Protein AF-X1JPD5-F1 (afdb_monomer_lite)

Structure (mmCIF, N/CA/C/O backbone):
data_AF-X1JPD5-F1
#
_entry.id   AF-X1JPD5-F1
#
loop_
_atom_site.group_PDB
_atom_site.id
_atom_site.type_symbol
_atom_site.label_atom_id
_atom_site.label_alt_id
_atom_site.label_comp_id
_atom_site.label_asym_id
_atom_site.label_entity_id
_atom_site.label_seq_id
_atom_site.pdbx_PDB_ins_code
_atom_site.Cartn_x
_atom_site.Cartn_y
_atom_site.Cartn_z
_atom_site.occupancy
_atom_site.B_iso_or_equiv
_atom_site.auth_seq_id
_atom_site.auth_comp_id
_atom_site.auth_asym_id
_atom_site.auth_atom_id
_atom_site.pdbx_PDB_model_num
ATOM 1 N N . PHE A 1 1 ? 3.495 -21.952 -17.330 1.00 81.25 1 PHE A N 1
ATOM 2 C CA . PHE A 1 1 ? 2.765 -21.647 -16.066 1.00 81.25 1 PHE A CA 1
ATOM 3 C C . PHE A 1 1 ? 1.273 -21.443 -16.325 1.00 81.25 1 PHE A C 1
ATOM 5 O O . PHE A 1 1 ? 0.886 -21.487 -17.485 1.00 81.25 1 PHE A O 1
ATOM 12 N N . LEU A 1 2 ? 0.414 -21.308 -15.301 1.00 83.25 2 LEU A N 1
ATOM 13 C CA . LEU A 1 2 ? -1.051 -21.208 -15.494 1.00 83.25 2 LEU A CA 1
ATOM 14 C C . LEU A 1 2 ? -1.453 -20.090 -16.482 1.00 83.25 2 LEU A C 1
ATOM 16 O O . LEU A 1 2 ? -2.171 -20.396 -17.431 1.00 83.25 2 LEU A O 1
ATOM 20 N N . PRO A 1 3 ? -0.933 -18.850 -16.354 1.00 89.88 3 PRO A N 1
ATOM 21 C CA . PRO A 1 3 ? -1.241 -17.767 -17.291 1.00 89.88 3 PRO A CA 1
ATOM 22 C C . PRO A 1 3 ? -0.857 -18.083 -18.739 1.00 89.88 3 PRO A C 1
ATOM 24 O O . PRO A 1 3 ? -1.656 -17.907 -19.648 1.00 89.88 3 PRO A O 1
ATOM 27 N N . GLU A 1 4 ? 0.344 -18.614 -18.950 1.00 90.69 4 GLU A N 1
ATOM 28 C CA . GLU A 1 4 ? 0.843 -19.009 -20.270 1.00 90.69 4 GLU A CA 1
ATOM 29 C C . GLU A 1 4 ? -0.037 -20.066 -20.945 1.00 90.69 4 GLU A C 1
ATOM 31 O O . GLU A 1 4 ? -0.334 -19.968 -22.132 1.00 90.69 4 GLU A O 1
ATOM 36 N N . LYS A 1 5 ? -0.486 -21.071 -20.182 1.00 87.38 5 LYS A N 1
ATOM 37 C CA . LYS A 1 5 ? -1.350 -22.138 -20.704 1.00 87.38 5 LYS A CA 1
ATOM 38 C C . LYS A 1 5 ? -2.742 -21.628 -21.088 1.00 87.38 5 LYS A C 1
ATOM 40 O O . LYS A 1 5 ? -3.356 -22.203 -21.977 1.00 87.38 5 LYS A O 1
ATOM 45 N N . LEU A 1 6 ? -3.236 -20.589 -20.412 1.00 88.69 6 LEU A N 1
ATOM 46 C CA . LEU A 1 6 ? -4.577 -20.035 -20.625 1.00 88.69 6 LEU A CA 1
ATOM 47 C C . LEU A 1 6 ? -4.606 -18.911 -21.670 1.00 88.69 6 LEU A C 1
ATOM 49 O O . LEU A 1 6 ? -5.564 -18.812 -22.428 1.00 88.69 6 LEU A O 1
ATOM 53 N N . PHE A 1 7 ? -3.567 -18.076 -21.715 1.00 88.62 7 PHE A N 1
ATOM 54 C CA . PHE A 1 7 ? -3.548 -16.827 -22.487 1.00 88.62 7 PHE A CA 1
ATOM 55 C C . PHE A 1 7 ? -2.373 -16.725 -23.476 1.00 88.62 7 PHE A C 1
ATOM 57 O O . PHE A 1 7 ? -2.223 -15.714 -24.162 1.00 88.62 7 PHE A O 1
ATOM 64 N N . GLY A 1 8 ? -1.544 -17.767 -23.582 1.00 88.56 8 GLY A N 1
ATOM 65 C CA . GLY A 1 8 ? -0.462 -17.875 -24.558 1.00 88.56 8 GLY A CA 1
ATOM 66 C C . GLY A 1 8 ? 0.889 -17.323 -24.091 1.00 88.56 8 GLY A C 1
ATOM 67 O O . GLY A 1 8 ? 1.064 -16.859 -22.964 1.00 88.56 8 GLY A O 1
ATOM 68 N N . GLY A 1 9 ? 1.873 -17.371 -24.995 1.00 88.19 9 GLY A N 1
ATOM 69 C CA . GLY A 1 9 ? 3.291 -17.129 -24.693 1.00 88.19 9 GLY A CA 1
ATOM 70 C C . GLY A 1 9 ? 3.630 -15.740 -24.140 1.00 88.19 9 GLY A C 1
ATOM 71 O O . GLY A 1 9 ? 4.626 -15.600 -23.435 1.00 88.19 9 GLY A O 1
ATOM 72 N N . LEU A 1 10 ? 2.783 -14.727 -24.365 1.00 83.38 10 LEU A N 1
ATOM 73 C CA . LEU A 1 10 ? 2.943 -13.402 -23.744 1.00 83.38 10 LEU A CA 1
ATOM 74 C C . LEU A 1 10 ? 2.922 -13.467 -22.207 1.00 83.38 10 LEU A C 1
ATOM 76 O O . LEU A 1 10 ? 3.487 -12.604 -21.543 1.00 83.38 10 LEU A O 1
ATOM 80 N N . PHE A 1 11 ? 2.320 -14.516 -21.645 1.00 83.25 11 PHE A N 1
ATOM 81 C CA . PHE A 1 11 ? 2.190 -14.730 -20.208 1.00 83.25 11 PHE A CA 1
ATOM 82 C C . PHE A 1 11 ? 3.158 -15.796 -19.662 1.00 83.25 11 PHE A C 1
ATOM 84 O O . PHE A 1 11 ? 2.984 -16.278 -18.542 1.00 83.25 11 PHE A O 1
ATOM 91 N N . ALA A 1 12 ? 4.201 -16.154 -20.422 1.00 83.25 12 ALA A N 1
ATOM 92 C CA . ALA A 1 12 ? 5.233 -17.113 -20.008 1.00 83.25 12 ALA A CA 1
ATOM 93 C C . ALA A 1 12 ? 6.191 -16.580 -18.922 1.00 83.25 12 ALA A C 1
ATOM 95 O O . ALA A 1 12 ? 6.915 -17.356 -18.300 1.00 83.25 12 ALA A O 1
ATOM 96 N N . GLY A 1 13 ? 6.198 -15.266 -18.668 1.00 73.62 13 GLY A N 1
ATOM 97 C CA . GLY A 1 13 ? 7.209 -14.600 -17.836 1.00 73.62 13 GLY A CA 1
ATOM 98 C C . GLY A 1 13 ? 7.141 -14.862 -16.326 1.00 73.62 13 GLY A C 1
ATOM 99 O O . GLY A 1 13 ? 8.062 -14.476 -15.613 1.00 73.62 13 GLY A O 1
ATOM 100 N N . GLY A 1 14 ? 6.084 -15.500 -15.810 1.00 73.56 14 GLY A N 1
ATOM 101 C CA . GLY A 1 14 ? 5.872 -15.651 -14.367 1.00 73.56 14 GLY A CA 1
ATOM 102 C C . GLY A 1 14 ? 5.642 -17.091 -13.927 1.00 73.56 14 GLY A C 1
ATOM 103 O O . GLY A 1 14 ? 4.797 -17.788 -14.494 1.00 73.56 14 GLY A O 1
ATOM 104 N N . ARG A 1 15 ? 6.327 -17.514 -12.852 1.00 82.12 15 ARG A N 1
ATOM 105 C CA . ARG A 1 15 ? 6.029 -18.774 -12.153 1.00 82.12 15 ARG A CA 1
ATOM 106 C C . ARG A 1 15 ? 4.741 -18.664 -11.335 1.00 82.12 15 ARG A C 1
ATOM 108 O O . ARG A 1 15 ? 4.785 -18.624 -10.111 1.00 82.12 15 ARG A O 1
ATOM 115 N N . CYS A 1 16 ? 3.603 -18.550 -12.008 1.00 88.19 16 CYS A N 1
ATOM 116 C CA . CYS A 1 16 ? 2.306 -18.420 -11.354 1.00 88.19 16 CYS A CA 1
ATOM 117 C C . CYS A 1 16 ? 1.566 -19.758 -11.368 1.00 88.19 16 CYS A C 1
ATOM 119 O O . CYS A 1 16 ? 1.214 -20.271 -12.435 1.00 88.19 16 CYS A O 1
ATOM 121 N N . GLU A 1 17 ? 1.350 -20.311 -10.180 1.00 90.56 17 GLU A N 1
ATOM 122 C CA . GLU A 1 17 ? 0.719 -21.621 -9.961 1.00 90.56 17 GLU A CA 1
ATOM 123 C C . GLU A 1 17 ? -0.623 -21.505 -9.232 1.00 90.56 17 GLU A C 1
ATOM 125 O O . GLU A 1 17 ? -1.405 -22.451 -9.219 1.00 90.56 17 GLU A O 1
ATOM 130 N N . TYR A 1 18 ? -0.916 -20.329 -8.674 1.00 93.75 18 TYR A N 1
ATOM 131 C CA . TYR A 1 18 ? -2.129 -20.055 -7.915 1.00 93.75 18 TYR A CA 1
ATOM 132 C C . TYR A 1 18 ? -2.891 -18.897 -8.549 1.00 93.75 18 TYR A C 1
ATOM 134 O O . TYR A 1 18 ? -2.292 -18.003 -9.158 1.00 93.75 18 TYR A O 1
ATOM 142 N N . PHE A 1 19 ? -4.209 -18.893 -8.374 1.00 94.88 19 PHE A N 1
ATOM 143 C CA . PHE A 1 19 ? -5.064 -17.791 -8.789 1.00 94.88 19 PHE A CA 1
ATOM 144 C C . PHE A 1 19 ? -6.212 -17.572 -7.802 1.00 94.88 19 PHE A C 1
ATOM 146 O O . PHE A 1 19 ? -6.551 -18.453 -7.016 1.00 94.88 19 PHE A O 1
ATOM 153 N N . THR A 1 20 ? -6.805 -16.386 -7.857 1.00 95.50 20 THR A N 1
ATOM 154 C CA . THR A 1 20 ? -8.060 -16.045 -7.182 1.00 95.50 20 THR A CA 1
ATOM 155 C C . THR A 1 20 ? -8.875 -15.112 -8.073 1.00 95.50 20 THR A C 1
ATOM 157 O O . THR A 1 20 ? -8.352 -14.569 -9.049 1.00 95.50 20 THR A O 1
ATOM 160 N N . PHE A 1 21 ? -10.137 -14.898 -7.719 1.00 94.69 21 PHE A N 1
ATOM 161 C CA . PHE A 1 21 ? -10.950 -13.836 -8.294 1.00 94.69 21 PHE A CA 1
ATOM 162 C C . PHE A 1 21 ? -11.067 -12.679 -7.301 1.00 94.69 21 PHE A C 1
ATOM 164 O O . PHE A 1 21 ? -11.318 -12.896 -6.116 1.00 94.69 21 PHE A O 1
ATOM 171 N N . VAL A 1 22 ? -10.855 -11.460 -7.789 1.00 92.00 22 VAL A N 1
ATOM 172 C CA . VAL A 1 22 ? -11.122 -10.210 -7.069 1.00 92.00 22 VAL A CA 1
ATOM 173 C C . VAL A 1 22 ? -12.052 -9.397 -7.959 1.00 92.00 22 VAL A C 1
ATOM 175 O O . VAL A 1 22 ? -11.666 -9.009 -9.062 1.00 92.00 22 VAL A O 1
ATOM 178 N N . ASP A 1 23 ? -13.293 -9.210 -7.514 1.00 90.06 23 ASP A N 1
ATOM 179 C CA . ASP A 1 23 ? -14.408 -8.737 -8.341 1.00 90.06 23 ASP A CA 1
ATOM 180 C C . ASP A 1 23 ? -14.509 -9.526 -9.663 1.00 90.06 23 ASP A C 1
ATOM 182 O O . ASP A 1 23 ? -14.653 -10.748 -9.664 1.00 90.06 23 ASP A O 1
ATOM 186 N N . ASN A 1 24 ? -14.385 -8.831 -10.795 1.00 94.12 24 ASN A N 1
ATOM 187 C CA . ASN A 1 24 ? -14.455 -9.397 -12.140 1.00 94.12 24 ASN A CA 1
ATOM 188 C C . ASN A 1 24 ? -13.069 -9.720 -12.727 1.00 94.12 24 ASN A C 1
ATOM 190 O O . ASN A 1 24 ? -12.946 -9.943 -13.931 1.00 94.12 24 ASN A O 1
ATOM 194 N N . TYR A 1 25 ? -12.017 -9.722 -11.903 1.00 92.31 25 TYR A N 1
ATOM 195 C CA . TYR A 1 25 ? -10.641 -9.947 -12.338 1.00 92.31 25 TYR A CA 1
ATOM 196 C C . TYR A 1 25 ? -10.092 -11.266 -11.802 1.00 92.31 25 TYR A C 1
ATOM 198 O O . TYR A 1 25 ? -10.217 -11.581 -10.621 1.00 92.31 25 TYR A O 1
ATOM 206 N N . MET A 1 26 ? -9.418 -12.018 -12.672 1.00 92.50 26 MET A N 1
ATOM 207 C CA . MET A 1 26 ? -8.615 -13.176 -12.285 1.00 92.50 26 MET A CA 1
ATOM 208 C C . MET A 1 26 ? -7.186 -12.718 -11.987 1.00 92.50 26 MET A C 1
ATOM 210 O O . MET A 1 26 ? -6.521 -12.144 -12.849 1.00 92.50 26 MET A O 1
ATOM 214 N N . VAL A 1 27 ? -6.709 -12.982 -10.772 1.00 93.44 27 VAL A N 1
ATOM 215 C CA . VAL A 1 27 ? -5.376 -12.575 -10.314 1.00 93.44 27 VAL A CA 1
ATOM 216 C C . VAL A 1 27 ? -4.517 -13.806 -10.071 1.00 93.44 27 VAL A C 1
ATOM 218 O O . VAL A 1 27 ? -4.923 -14.711 -9.347 1.00 93.44 27 VAL A O 1
ATOM 221 N N . PHE A 1 2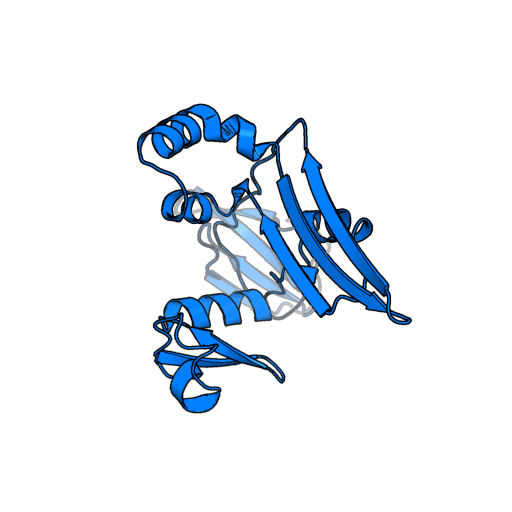8 ? -3.319 -13.823 -10.653 1.00 93.94 28 PHE A N 1
ATOM 222 C CA . PHE A 1 28 ? -2.361 -14.922 -10.552 1.00 93.94 28 PHE A CA 1
ATOM 223 C C . PHE A 1 28 ? -1.192 -14.575 -9.632 1.00 93.94 28 PHE A C 1
ATOM 225 O O . PHE A 1 28 ? -0.734 -13.433 -9.616 1.00 93.94 28 PHE A O 1
ATOM 232 N N . ALA A 1 29 ? -0.656 -15.569 -8.923 1.00 93.44 29 ALA A N 1
ATOM 233 C CA . ALA A 1 29 ? 0.551 -15.400 -8.120 1.00 93.44 29 ALA A CA 1
ATOM 234 C C . ALA A 1 29 ? 1.401 -16.675 -8.037 1.00 93.44 29 ALA A C 1
ATOM 236 O O . ALA A 1 29 ? 0.962 -17.785 -8.347 1.00 93.44 29 ALA A O 1
ATOM 237 N N . ASN A 1 30 ? 2.632 -16.497 -7.560 1.00 91.94 30 ASN A N 1
ATOM 238 C CA . ASN A 1 30 ? 3.584 -17.571 -7.279 1.00 91.94 30 ASN A CA 1
ATOM 239 C C . ASN A 1 30 ? 3.372 -18.249 -5.912 1.00 91.94 30 ASN A C 1
ATOM 241 O O . ASN A 1 30 ? 4.040 -19.234 -5.618 1.00 91.94 30 ASN A O 1
ATOM 245 N N . SER A 1 31 ? 2.484 -17.725 -5.059 1.00 94.19 31 SER A N 1
ATOM 246 C CA . SER A 1 31 ? 2.213 -18.275 -3.727 1.00 94.19 31 SER A CA 1
ATOM 247 C C . SER A 1 31 ? 0.812 -17.920 -3.224 1.00 94.19 31 SER A C 1
ATOM 249 O O . SER A 1 31 ? 0.262 -16.866 -3.558 1.00 94.19 31 SER A O 1
ATOM 251 N N . ILE A 1 32 ? 0.257 -18.777 -2.363 1.00 94.94 32 ILE A N 1
ATOM 252 C CA . ILE A 1 32 ? -1.019 -18.531 -1.669 1.00 94.94 32 ILE A CA 1
ATOM 253 C C . ILE A 1 32 ? -0.898 -17.314 -0.743 1.00 94.94 32 ILE A C 1
ATOM 255 O O . ILE A 1 32 ? -1.828 -16.520 -0.638 1.00 94.94 32 ILE A O 1
ATOM 259 N N . GLN A 1 33 ? 0.262 -17.120 -0.111 1.00 94.50 33 GLN A N 1
ATOM 260 C CA . GLN A 1 33 ? 0.533 -15.998 0.788 1.00 94.50 33 GLN A CA 1
ATOM 261 C C . GLN A 1 33 ? 0.430 -14.652 0.059 1.00 94.50 33 GLN A C 1
ATOM 263 O O . GLN A 1 33 ? -0.145 -13.709 0.600 1.00 94.50 33 GLN A O 1
ATOM 268 N N . ALA A 1 34 ? 0.933 -14.560 -1.177 1.00 93.62 34 ALA A N 1
ATOM 269 C CA . ALA A 1 34 ? 0.800 -13.353 -1.989 1.00 93.62 34 ALA A CA 1
ATOM 270 C C . ALA A 1 34 ? -0.670 -13.042 -2.318 1.00 93.62 34 ALA A C 1
ATOM 272 O O . ALA A 1 34 ? -1.094 -11.897 -2.162 1.00 93.62 34 ALA A O 1
ATOM 273 N N . LEU A 1 35 ? -1.463 -14.054 -2.699 1.00 95.56 35 LEU A N 1
ATOM 274 C CA . LEU A 1 35 ? -2.901 -13.884 -2.952 1.00 95.56 35 LEU A CA 1
ATOM 275 C C . LEU A 1 35 ? -3.661 -13.501 -1.683 1.00 95.56 35 LEU A C 1
ATOM 277 O O . LEU A 1 35 ? -4.465 -12.578 -1.713 1.00 95.56 35 LEU A O 1
ATOM 281 N N . SER A 1 36 ? -3.380 -14.160 -0.558 1.00 93.69 36 SER A N 1
ATOM 282 C CA . SER A 1 36 ? -3.999 -13.840 0.730 1.00 93.69 36 SER A CA 1
ATOM 283 C C . SER A 1 36 ? -3.709 -12.399 1.143 1.00 93.69 36 SER A C 1
ATOM 285 O O . SER A 1 36 ? -4.630 -11.682 1.525 1.00 93.69 36 SER A O 1
ATOM 287 N N . LYS A 1 37 ? -2.460 -11.938 0.992 1.00 92.56 37 LYS A N 1
ATOM 288 C CA . LYS A 1 37 ? -2.082 -10.547 1.270 1.00 92.56 37 LYS A CA 1
ATOM 289 C C . LYS A 1 37 ? -2.780 -9.561 0.330 1.00 92.56 37 LYS A C 1
ATOM 291 O O . LYS A 1 37 ? -3.206 -8.501 0.780 1.00 92.56 37 LYS A O 1
ATOM 296 N N . LEU A 1 38 ? -2.909 -9.901 -0.953 1.00 94.00 38 LEU A N 1
ATOM 297 C CA . LEU A 1 38 ? -3.642 -9.092 -1.928 1.00 94.00 38 LEU A CA 1
ATOM 298 C C . LEU A 1 38 ? -5.124 -8.966 -1.543 1.00 94.00 38 LEU A C 1
ATOM 300 O O . LEU A 1 38 ? -5.626 -7.849 -1.468 1.00 94.00 38 LEU A O 1
ATOM 304 N N . ILE A 1 39 ? -5.796 -10.083 -1.247 1.00 92.75 39 ILE A N 1
ATOM 305 C CA . ILE A 1 39 ? -7.206 -10.113 -0.826 1.00 92.75 39 ILE A CA 1
ATOM 306 C C . ILE A 1 39 ? -7.395 -9.312 0.466 1.00 92.75 39 ILE A C 1
ATOM 308 O O . ILE A 1 39 ? -8.296 -8.484 0.545 1.00 92.75 39 ILE A O 1
ATOM 312 N N . HIS A 1 40 ? -6.518 -9.506 1.455 1.00 90.38 40 HIS A N 1
ATOM 313 C CA . HIS A 1 40 ? -6.553 -8.767 2.719 1.00 90.38 40 HIS A CA 1
ATOM 314 C C . HIS A 1 40 ? -6.443 -7.257 2.494 1.00 90.38 40 HIS A C 1
ATOM 316 O O . HIS A 1 40 ? -7.287 -6.492 2.951 1.00 90.38 40 HIS A O 1
ATOM 322 N N . ASN A 1 41 ? -5.450 -6.818 1.715 1.00 91.19 41 ASN A N 1
ATOM 323 C CA . ASN A 1 41 ? -5.292 -5.406 1.370 1.00 91.19 41 ASN A CA 1
ATOM 324 C C . ASN A 1 41 ? -6.494 -4.860 0.588 1.00 91.19 41 ASN A C 1
ATOM 326 O O . ASN A 1 41 ? -6.874 -3.710 0.790 1.00 91.19 41 ASN A O 1
ATOM 330 N N . PHE A 1 42 ? -7.094 -5.670 -0.284 1.00 91.31 42 PHE A N 1
ATOM 331 C CA . PHE A 1 42 ? -8.275 -5.288 -1.047 1.00 91.31 42 PHE A CA 1
ATOM 332 C C . PHE A 1 42 ? -9.496 -5.066 -0.141 1.00 91.31 42 PHE A C 1
ATOM 334 O O . PHE A 1 42 ? -10.117 -4.007 -0.223 1.00 91.31 42 PHE A O 1
ATOM 341 N N . ILE A 1 43 ? -9.777 -6.002 0.775 1.00 87.38 43 ILE A N 1
ATOM 342 C CA . ILE A 1 43 ? -10.858 -5.898 1.775 1.00 87.38 43 ILE A CA 1
ATOM 343 C C . ILE A 1 43 ? -10.665 -4.666 2.664 1.00 87.38 43 ILE A C 1
ATOM 345 O O . ILE A 1 43 ? -11.617 -3.955 2.960 1.00 87.38 43 ILE A O 1
ATOM 349 N N . LEU A 1 44 ? -9.423 -4.379 3.055 1.00 86.62 44 LEU A N 1
ATOM 350 C CA . LEU A 1 44 ? -9.088 -3.210 3.869 1.00 86.62 44 LEU A CA 1
ATOM 351 C C . LEU A 1 44 ? -8.994 -1.903 3.081 1.00 86.62 44 LEU A C 1
ATOM 353 O O . LEU A 1 44 ? -8.554 -0.892 3.627 1.00 86.62 44 LEU A O 1
ATOM 357 N N . HIS A 1 45 ? -9.337 -1.915 1.793 1.00 88.19 45 HIS A N 1
ATOM 358 C CA . HIS A 1 45 ? -9.232 -0.755 0.915 1.00 88.19 45 HIS A CA 1
ATOM 359 C C . HIS A 1 45 ? -7.814 -0.152 0.838 1.00 88.19 45 HIS A C 1
ATOM 361 O O . HIS A 1 45 ? -7.650 0.993 0.416 1.00 88.19 45 HIS A O 1
ATOM 367 N N . LYS A 1 46 ? -6.769 -0.930 1.155 1.00 89.50 46 LYS A N 1
ATOM 368 C CA . LYS A 1 46 ? -5.345 -0.585 0.999 1.00 89.50 46 LYS A CA 1
ATOM 369 C C . LYS A 1 46 ? -4.906 -0.786 -0.456 1.00 89.50 46 LYS A C 1
ATOM 371 O O . LYS A 1 46 ? -4.008 -1.571 -0.759 1.00 89.50 46 LYS A O 1
ATOM 376 N N . THR A 1 47 ? -5.592 -0.112 -1.373 1.00 91.38 47 THR A N 1
ATOM 377 C CA . THR A 1 47 ? -5.339 -0.165 -2.817 1.00 91.38 47 THR A CA 1
ATOM 378 C C . THR A 1 47 ? -4.555 1.062 -3.272 1.00 91.38 47 THR A C 1
ATOM 380 O O . THR A 1 47 ? -4.571 2.100 -2.613 1.00 91.38 47 THR A O 1
ATOM 383 N N . LEU A 1 48 ? -3.907 0.972 -4.438 1.00 90.88 48 LEU A N 1
ATOM 384 C CA . LEU A 1 48 ? -3.191 2.107 -5.030 1.00 90.88 48 LEU A CA 1
ATOM 385 C C . LEU A 1 48 ? -4.120 3.316 -5.253 1.00 90.88 48 LEU A C 1
ATOM 387 O O . LEU A 1 48 ? -3.714 4.449 -5.041 1.00 90.88 48 LEU A O 1
ATOM 391 N N . TYR A 1 49 ? -5.388 3.074 -5.597 1.00 90.19 49 TYR A N 1
ATOM 392 C CA . TYR A 1 49 ? -6.405 4.119 -5.755 1.00 90.19 49 TYR A CA 1
ATOM 393 C C . TYR A 1 49 ? -6.669 4.915 -4.464 1.00 90.19 49 TYR A C 1
ATOM 395 O O . TYR A 1 49 ? -6.944 6.112 -4.516 1.00 90.19 49 TYR A O 1
ATOM 403 N N . ASN A 1 50 ? -6.571 4.268 -3.300 1.00 90.94 50 ASN A N 1
ATOM 404 C CA . ASN A 1 50 ? -6.797 4.908 -2.003 1.00 90.94 50 ASN A CA 1
ATOM 405 C C . ASN A 1 50 ? -5.521 5.483 -1.373 1.00 90.94 50 ASN A C 1
ATOM 407 O O . ASN A 1 50 ? -5.603 6.183 -0.362 1.00 90.94 50 ASN A O 1
ATOM 411 N N . ASP A 1 51 ? -4.357 5.222 -1.966 1.00 90.56 51 ASP A N 1
ATOM 412 C CA . ASP A 1 51 ? -3.082 5.768 -1.520 1.00 90.56 51 ASP A CA 1
ATOM 413 C C . ASP A 1 51 ? -3.018 7.276 -1.828 1.00 90.56 51 ASP A C 1
ATOM 415 O O . ASP A 1 51 ? -3.144 7.714 -2.972 1.00 90.56 51 ASP A O 1
ATOM 419 N N . ILE A 1 52 ? -2.848 8.092 -0.782 1.00 89.38 52 ILE A N 1
ATOM 420 C CA . ILE A 1 52 ? -2.840 9.561 -0.889 1.00 89.38 52 ILE A CA 1
ATOM 421 C C . ILE A 1 52 ? -1.710 10.034 -1.810 1.00 89.38 52 ILE A C 1
ATOM 423 O O . ILE A 1 52 ? -1.935 10.890 -2.663 1.00 89.38 52 ILE A O 1
ATOM 427 N N . GLN A 1 53 ? -0.518 9.451 -1.669 1.00 89.19 53 GLN A N 1
ATOM 428 C CA . GLN A 1 53 ? 0.650 9.834 -2.457 1.00 89.19 53 GLN A CA 1
ATOM 429 C C . GLN A 1 53 ? 0.452 9.517 -3.938 1.00 89.19 53 GLN A C 1
ATOM 431 O O . GLN A 1 53 ? 0.840 10.309 -4.801 1.00 89.19 53 GLN A O 1
ATOM 436 N N . TYR A 1 54 ? -0.161 8.369 -4.233 1.00 92.19 54 TYR A N 1
ATOM 437 C CA . TYR A 1 54 ? -0.516 7.999 -5.593 1.00 92.19 54 TYR A CA 1
ATOM 438 C C . TYR A 1 54 ? -1.598 8.904 -6.175 1.00 92.19 54 TYR A C 1
ATOM 440 O O . TYR A 1 54 ? -1.461 9.310 -7.324 1.00 92.19 54 TYR A O 1
ATOM 448 N N . ARG A 1 55 ? -2.641 9.261 -5.416 1.00 92.06 55 ARG A N 1
ATOM 449 C CA . ARG A 1 55 ? -3.696 10.158 -5.920 1.00 92.06 55 ARG A CA 1
ATOM 450 C C . ARG A 1 55 ? -3.128 11.498 -6.375 1.00 92.06 55 ARG A C 1
ATOM 452 O O . ARG A 1 55 ? -3.330 11.871 -7.524 1.00 92.06 55 ARG A O 1
ATOM 459 N N . GLU A 1 56 ? -2.310 12.137 -5.542 1.00 91.31 56 GLU A N 1
ATOM 460 C CA . GLU A 1 56 ? -1.612 13.374 -5.921 1.00 91.31 56 GLU A CA 1
ATOM 461 C C . GLU A 1 56 ? -0.669 13.188 -7.120 1.00 91.31 56 GLU A C 1
ATOM 463 O O . GLU A 1 56 ? -0.425 14.111 -7.888 1.00 91.31 56 GLU A O 1
ATOM 468 N N . PHE A 1 57 ? -0.056 12.010 -7.261 1.00 92.50 57 PHE A N 1
ATOM 469 C CA . PHE A 1 57 ? 0.782 11.697 -8.418 1.00 92.50 57 PHE A CA 1
ATOM 470 C C . PHE A 1 57 ? -0.058 11.518 -9.690 1.00 92.50 57 PHE A C 1
ATOM 472 O O . PHE A 1 57 ? 0.367 11.917 -10.773 1.00 92.50 57 PHE A O 1
ATOM 479 N N . SER A 1 58 ? -1.250 10.933 -9.560 1.00 92.44 58 SER A N 1
ATOM 480 C CA . SER A 1 58 ? -2.147 10.630 -10.673 1.00 92.44 58 SER A CA 1
ATOM 481 C C . SER A 1 58 ? -2.756 11.870 -11.323 1.00 92.44 58 SER A C 1
ATOM 483 O O . SER A 1 58 ? -3.103 11.805 -12.498 1.00 92.44 58 SER A O 1
ATOM 485 N N . ASP A 1 59 ? -2.778 13.009 -10.623 1.00 92.50 59 ASP A N 1
ATOM 486 C CA . ASP A 1 59 ? -3.204 14.305 -11.171 1.00 92.50 59 ASP A CA 1
ATOM 487 C C . ASP A 1 59 ? -2.343 14.761 -12.367 1.00 92.50 59 ASP A C 1
ATOM 489 O O . ASP A 1 59 ? -2.788 15.544 -13.204 1.00 92.50 59 ASP A O 1
ATOM 493 N N . TYR A 1 60 ? -1.117 14.238 -12.485 1.00 92.12 60 TYR A N 1
ATOM 494 C CA . TYR A 1 60 ? -0.190 14.507 -13.593 1.00 92.12 60 TYR A CA 1
ATOM 495 C C . TYR A 1 60 ? -0.247 13.445 -14.704 1.00 92.12 60 TYR A C 1
ATOM 497 O O . TYR A 1 60 ? 0.537 13.478 -15.659 1.00 92.12 60 TYR A O 1
ATOM 505 N N . LEU A 1 61 ? -1.148 12.470 -14.582 1.00 92.12 61 LEU A N 1
ATOM 506 C CA . LEU A 1 61 ? -1.297 11.364 -15.515 1.00 92.12 61 LEU A CA 1
ATOM 507 C C . LEU A 1 61 ? -2.571 11.503 -16.345 1.00 92.12 61 LEU A C 1
ATOM 509 O O . LEU A 1 61 ? -3.572 12.080 -15.933 1.00 92.12 61 LEU A O 1
ATOM 513 N N . SER A 1 62 ? -2.553 10.909 -17.535 1.00 90.69 62 SER A N 1
ATOM 514 C CA . SER A 1 62 ? -3.765 10.775 -18.339 1.00 90.69 62 SER A CA 1
ATOM 515 C C . SER A 1 62 ? -4.703 9.748 -17.708 1.00 90.69 62 SER A C 1
ATOM 517 O O . SER A 1 62 ? -4.269 8.663 -17.315 1.00 90.69 62 SER A O 1
ATOM 519 N N . SER A 1 63 ? -6.001 10.060 -17.677 1.00 87.75 63 SER A N 1
ATOM 520 C CA . SER A 1 63 ? -7.047 9.174 -17.140 1.00 87.75 63 SER A CA 1
ATOM 521 C C . SER A 1 63 ? -7.258 7.904 -17.969 1.00 87.75 63 SER A C 1
ATOM 523 O O . SER A 1 63 ? -7.802 6.917 -17.475 1.00 87.75 63 SER A O 1
ATOM 525 N N . ARG A 1 64 ? -6.830 7.913 -19.237 1.00 89.19 64 ARG A N 1
ATOM 526 C CA . ARG A 1 64 ? -6.855 6.759 -20.138 1.00 89.19 64 ARG A CA 1
ATOM 527 C C . ARG A 1 64 ? -5.516 6.625 -20.843 1.00 89.19 64 ARG A C 1
ATOM 529 O O . ARG A 1 64 ? -4.943 7.608 -21.302 1.00 89.19 64 ARG A O 1
ATOM 536 N N . SER A 1 65 ? -5.042 5.393 -20.947 1.00 92.50 65 SER A N 1
ATOM 537 C CA . SER A 1 65 ? -3.848 5.031 -21.704 1.00 92.50 65 SER A CA 1
ATOM 538 C C . SER A 1 65 ? -4.001 3.609 -22.236 1.00 92.50 65 SER A C 1
ATOM 540 O O . SER A 1 65 ? -4.741 2.806 -21.670 1.00 92.50 65 SER A O 1
ATOM 542 N N . ASN A 1 66 ? -3.338 3.308 -23.349 1.00 92.31 66 ASN A N 1
ATOM 543 C CA . ASN A 1 66 ? -3.258 1.944 -23.871 1.00 92.31 66 ASN A CA 1
ATOM 544 C C . ASN A 1 66 ? -2.221 1.126 -23.098 1.00 92.31 66 ASN A C 1
ATOM 546 O O . ASN A 1 66 ? -2.370 -0.083 -22.953 1.00 92.31 66 ASN A O 1
ATOM 550 N N . PHE A 1 67 ? -1.185 1.796 -22.596 1.00 92.25 67 PHE A N 1
ATOM 551 C CA . PHE A 1 67 ? -0.180 1.220 -21.719 1.00 92.25 67 PHE A CA 1
ATOM 552 C C . PHE A 1 67 ? 0.138 2.199 -20.597 1.00 92.25 67 PHE A C 1
ATOM 554 O O . PHE A 1 67 ? 0.306 3.395 -20.841 1.00 92.25 67 PHE A O 1
ATOM 561 N N . PHE A 1 68 ? 0.283 1.663 -19.390 1.00 94.44 68 PHE A N 1
ATOM 562 C CA . PHE A 1 68 ? 0.671 2.401 -18.202 1.00 94.44 68 PHE A CA 1
ATOM 563 C C . PHE A 1 68 ? 1.644 1.571 -17.378 1.00 94.44 68 PHE A C 1
ATOM 565 O O . PHE A 1 68 ? 1.366 0.421 -17.043 1.00 94.44 68 PHE A O 1
ATOM 572 N N . PHE A 1 69 ? 2.763 2.182 -17.018 1.00 93.50 69 PHE A N 1
ATOM 573 C CA . PHE A 1 69 ? 3.685 1.658 -16.028 1.00 93.50 69 PHE A CA 1
ATOM 574 C C . PHE A 1 69 ? 3.850 2.686 -14.917 1.00 93.50 69 PHE A C 1
ATOM 576 O O . PHE A 1 69 ? 4.019 3.876 -15.184 1.00 93.50 69 PHE A O 1
ATOM 583 N N . TYR A 1 70 ? 3.825 2.204 -13.680 1.00 94.75 70 TYR A N 1
ATOM 584 C CA . TYR A 1 70 ? 4.027 2.988 -12.472 1.00 94.75 70 TYR A CA 1
ATOM 585 C C . TYR A 1 70 ? 5.011 2.264 -11.558 1.00 94.75 70 TYR A C 1
ATOM 587 O O . TYR A 1 70 ? 4.909 1.055 -11.352 1.00 94.75 70 TYR A O 1
ATOM 595 N N . LEU A 1 71 ? 5.934 3.024 -10.980 1.00 93.50 71 LEU A N 1
ATOM 596 C CA . LEU A 1 71 ? 6.936 2.543 -10.046 1.00 93.50 71 LEU A CA 1
ATOM 597 C C . LEU A 1 71 ? 6.994 3.472 -8.838 1.00 93.50 71 LEU A C 1
ATOM 599 O O . LEU A 1 71 ? 7.381 4.634 -8.958 1.00 93.50 71 LEU A O 1
ATOM 603 N N . ASN A 1 72 ? 6.679 2.936 -7.661 1.00 92.69 72 ASN A N 1
ATOM 604 C CA . ASN A 1 72 ? 7.012 3.576 -6.394 1.00 92.69 72 ASN A CA 1
ATOM 605 C C . ASN A 1 72 ? 8.456 3.198 -6.037 1.00 92.69 72 ASN A C 1
ATOM 607 O O . ASN A 1 72 ? 8.723 2.062 -5.637 1.00 92.69 72 ASN A O 1
ATOM 611 N N . ILE A 1 73 ? 9.386 4.132 -6.239 1.00 91.00 73 ILE A N 1
ATOM 612 C CA . ILE A 1 73 ? 10.832 3.884 -6.153 1.00 91.00 73 ILE A CA 1
ATOM 613 C C . ILE A 1 73 ? 11.254 3.491 -4.722 1.00 91.00 73 ILE A C 1
ATOM 615 O O . ILE A 1 73 ? 11.916 2.459 -4.584 1.00 91.00 73 ILE A O 1
ATOM 619 N N . PRO A 1 74 ? 10.840 4.200 -3.645 1.00 89.00 74 PRO A N 1
ATOM 620 C CA . PRO A 1 74 ? 11.181 3.814 -2.275 1.00 89.00 74 PRO A CA 1
ATOM 621 C C . PRO A 1 74 ? 10.691 2.415 -1.887 1.00 89.00 74 PRO A C 1
ATOM 623 O O . PRO A 1 74 ? 11.370 1.723 -1.130 1.00 89.00 74 PRO A O 1
ATOM 626 N N . LYS A 1 75 ? 9.524 1.996 -2.401 1.00 87.69 75 LYS A N 1
ATOM 627 C CA . LYS A 1 75 ? 8.911 0.689 -2.107 1.00 87.69 75 LYS A CA 1
ATOM 628 C C . LYS A 1 75 ? 9.421 -0.443 -3.013 1.00 87.69 75 LYS A C 1
ATOM 630 O O . LYS A 1 75 ? 9.077 -1.596 -2.769 1.00 87.69 75 LYS A O 1
ATOM 635 N N . SER A 1 76 ? 10.243 -0.143 -4.024 1.00 87.88 76 SER A N 1
ATOM 636 C CA . SER A 1 76 ? 10.652 -1.109 -5.060 1.00 87.88 76 SER A CA 1
ATOM 637 C C . SER A 1 76 ? 12.174 -1.227 -5.279 1.00 87.88 76 SER A C 1
ATOM 639 O O . SER A 1 76 ? 12.606 -1.309 -6.429 1.00 87.88 76 SER A O 1
ATOM 641 N N . PRO A 1 77 ? 13.024 -1.284 -4.230 1.00 83.19 77 PRO A N 1
ATOM 642 C CA . PRO A 1 77 ? 14.479 -1.388 -4.402 1.00 83.19 77 PRO A CA 1
ATOM 643 C C . PRO A 1 77 ? 14.900 -2.630 -5.203 1.00 83.19 77 PRO A C 1
ATOM 645 O O . PRO A 1 77 ? 15.799 -2.555 -6.036 1.00 83.19 77 PRO A O 1
ATOM 648 N N . ALA A 1 78 ? 14.211 -3.755 -4.992 1.00 83.25 78 ALA A N 1
ATOM 649 C CA . ALA A 1 78 ? 14.504 -5.026 -5.654 1.00 83.25 78 ALA A CA 1
ATOM 650 C C . ALA A 1 78 ? 14.235 -5.005 -7.167 1.00 83.25 78 ALA A C 1
ATOM 652 O O . ALA A 1 78 ? 14.807 -5.798 -7.901 1.00 83.25 78 ALA A O 1
ATOM 653 N N . VAL A 1 79 ? 13.402 -4.081 -7.663 1.00 83.12 79 VAL A N 1
ATOM 654 C CA . VAL A 1 79 ? 13.180 -3.960 -9.111 1.00 83.12 79 VAL A CA 1
ATOM 655 C C . VAL A 1 79 ? 14.473 -3.549 -9.807 1.00 83.12 79 VAL A C 1
ATOM 657 O O . VAL A 1 79 ? 14.737 -4.008 -10.906 1.00 83.12 79 VAL A O 1
ATOM 660 N N . PHE A 1 80 ? 15.307 -2.721 -9.176 1.00 83.38 80 PHE A N 1
ATOM 661 C CA . PHE A 1 80 ? 16.545 -2.249 -9.793 1.00 83.38 80 PHE A CA 1
ATOM 662 C C . PHE A 1 80 ? 17.638 -3.320 -9.829 1.00 83.38 80 PHE A C 1
ATOM 664 O O . PHE A 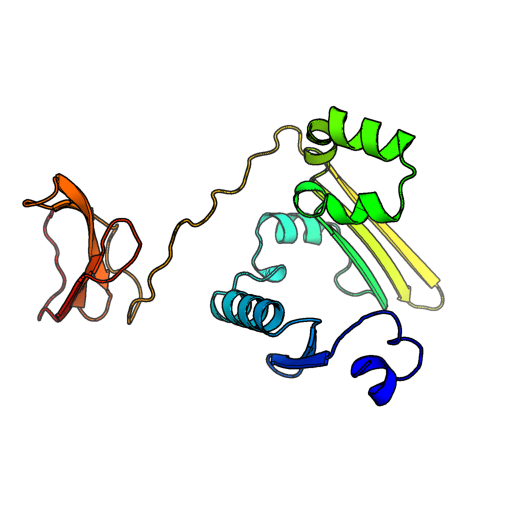1 80 ? 18.433 -3.334 -10.768 1.00 83.38 80 PHE A O 1
ATOM 671 N N . SER A 1 81 ? 17.671 -4.237 -8.857 1.00 82.19 81 SER A N 1
ATOM 672 C CA . SER A 1 81 ? 18.747 -5.230 -8.751 1.00 82.19 81 SER A CA 1
ATOM 673 C C . SER A 1 81 ? 18.808 -6.208 -9.914 1.00 82.19 81 SER A C 1
ATOM 675 O O . SER A 1 81 ? 19.894 -6.672 -10.250 1.00 82.19 81 SER A O 1
ATOM 677 N N . ASP A 1 82 ? 17.679 -6.467 -10.568 1.00 82.19 82 ASP A N 1
ATOM 678 C CA . ASP A 1 82 ? 17.617 -7.407 -11.689 1.00 82.19 82 ASP A CA 1
ATOM 679 C C . ASP A 1 82 ? 18.155 -6.805 -12.999 1.00 82.19 82 ASP A C 1
ATOM 681 O O . ASP A 1 82 ? 18.537 -7.539 -13.910 1.00 82.19 82 ASP A O 1
ATOM 685 N N . TYR A 1 83 ? 18.228 -5.471 -13.097 1.00 85.25 83 TYR A N 1
ATOM 686 C CA . TYR A 1 83 ? 18.643 -4.761 -14.316 1.00 85.25 83 TYR A CA 1
ATOM 687 C C . TYR A 1 83 ? 19.985 -4.035 -14.181 1.00 85.25 83 TYR A C 1
ATOM 689 O O . TYR A 1 83 ? 20.531 -3.548 -15.174 1.00 85.25 83 TYR A O 1
ATOM 697 N N . LEU A 1 84 ? 20.533 -3.937 -12.968 1.00 88.38 84 LEU A N 1
ATOM 698 C CA . LEU A 1 84 ? 21.797 -3.257 -12.709 1.00 88.38 84 LEU A CA 1
ATOM 699 C C . LEU A 1 84 ? 22.954 -4.247 -12.596 1.00 88.38 84 LEU A C 1
ATOM 701 O O . LEU A 1 84 ? 22.870 -5.287 -11.952 1.00 88.38 84 LEU A O 1
ATOM 705 N N . ASN A 1 85 ? 24.101 -3.887 -13.174 1.00 92.00 85 ASN A N 1
ATOM 706 C CA . ASN A 1 85 ? 25.332 -4.635 -12.933 1.00 92.00 85 ASN A CA 1
ATOM 707 C C . ASN A 1 85 ? 25.823 -4.445 -11.484 1.00 92.00 85 ASN A C 1
ATOM 709 O O . ASN A 1 85 ? 25.502 -3.458 -10.819 1.00 92.00 85 ASN A O 1
ATOM 713 N N . ALA A 1 86 ? 26.690 -5.347 -11.015 1.00 90.06 86 ALA A N 1
ATOM 714 C CA . ALA A 1 86 ? 27.176 -5.351 -9.632 1.00 90.06 86 ALA A CA 1
ATOM 715 C C . ALA A 1 86 ? 27.848 -4.036 -9.181 1.00 90.06 86 ALA A C 1
ATOM 717 O O . ALA A 1 86 ? 27.805 -3.694 -7.999 1.00 90.06 86 ALA A O 1
ATOM 718 N N . LYS A 1 87 ? 28.474 -3.281 -10.097 1.00 91.12 87 LYS A N 1
ATOM 719 C CA . LYS A 1 87 ? 29.091 -1.983 -9.778 1.00 91.12 87 LYS A CA 1
ATOM 720 C C . LYS A 1 87 ? 28.024 -0.915 -9.529 1.00 91.12 87 LYS A C 1
ATOM 722 O O . LYS A 1 87 ? 28.137 -0.169 -8.559 1.00 91.12 87 LYS A O 1
ATOM 727 N N . LEU A 1 88 ? 27.006 -0.856 -10.387 1.00 87.56 88 LEU A N 1
ATOM 728 C CA . LEU A 1 88 ? 25.885 0.073 -10.259 1.00 87.56 88 LEU A CA 1
ATOM 729 C C . LEU A 1 88 ? 25.010 -0.269 -9.055 1.00 87.56 88 LEU A C 1
ATOM 731 O O . LEU A 1 88 ? 24.661 0.644 -8.317 1.00 87.56 88 LEU A O 1
ATOM 735 N N . GLN A 1 89 ? 24.755 -1.554 -8.794 1.00 89.12 89 GLN A N 1
ATOM 736 C CA . GLN A 1 89 ? 24.007 -1.989 -7.615 1.00 89.12 89 GLN A CA 1
ATOM 737 C C . GLN A 1 89 ? 24.686 -1.526 -6.321 1.00 89.12 89 GLN A C 1
ATOM 739 O O . GLN A 1 89 ? 24.058 -0.873 -5.499 1.00 89.12 89 GLN A O 1
ATOM 744 N N . LYS A 1 90 ? 26.003 -1.739 -6.180 1.00 88.25 90 LYS A N 1
ATOM 745 C CA . LYS A 1 90 ? 26.759 -1.265 -5.006 1.00 88.25 90 LYS A CA 1
ATOM 746 C C . LYS A 1 90 ? 26.721 0.256 -4.833 1.00 88.25 90 LYS A C 1
ATOM 748 O O . LYS A 1 90 ? 26.787 0.739 -3.705 1.00 88.25 90 LYS A O 1
ATOM 753 N N . GLY A 1 91 ? 26.689 1.012 -5.931 1.00 87.00 91 GLY A N 1
ATOM 754 C CA . GLY A 1 91 ? 26.517 2.467 -5.886 1.00 87.00 91 GLY A CA 1
ATOM 755 C C . GLY A 1 91 ? 25.100 2.856 -5.467 1.00 87.00 91 GLY A C 1
ATOM 756 O O . GLY A 1 91 ? 24.919 3.724 -4.622 1.00 87.00 91 GLY A O 1
ATOM 757 N N . LEU A 1 92 ? 24.098 2.168 -6.01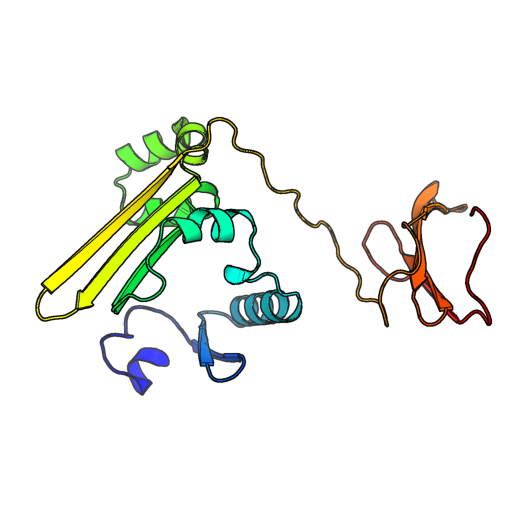0 1.00 85.94 92 LEU A N 1
ATOM 758 C CA . LEU A 1 92 ? 22.697 2.378 -5.678 1.00 85.94 92 LEU A CA 1
ATOM 759 C C . LEU A 1 92 ? 22.417 2.067 -4.204 1.00 85.94 92 LEU A C 1
ATOM 761 O O . LEU A 1 92 ? 21.805 2.891 -3.539 1.00 85.94 92 LEU A O 1
ATOM 765 N N . ASP A 1 93 ? 22.939 0.964 -3.668 1.00 85.56 93 ASP A N 1
ATOM 766 C CA . ASP A 1 93 ? 22.774 0.580 -2.260 1.00 85.56 93 ASP A CA 1
ATOM 767 C C . ASP A 1 93 ? 23.363 1.632 -1.307 1.00 85.56 93 ASP A C 1
ATOM 769 O O . ASP A 1 93 ? 22.752 1.989 -0.300 1.00 85.56 93 ASP A O 1
ATOM 773 N N . LYS A 1 94 ? 24.537 2.181 -1.645 1.00 86.62 94 LYS A N 1
ATOM 774 C CA . LYS A 1 94 ? 25.208 3.218 -0.845 1.00 86.62 94 LYS A CA 1
ATOM 775 C C . LYS A 1 94 ? 24.476 4.563 -0.871 1.00 86.62 94 LYS A C 1
ATOM 777 O O . LYS A 1 94 ? 24.537 5.306 0.107 1.00 86.62 94 LYS A O 1
ATOM 782 N N . GLN A 1 95 ? 23.799 4.888 -1.971 1.00 84.62 95 GLN A N 1
ATOM 783 C CA . GLN A 1 95 ? 23.126 6.172 -2.184 1.00 84.62 95 GLN A CA 1
ATOM 784 C C . GLN A 1 95 ? 21.596 6.048 -2.270 1.00 84.62 95 GLN A C 1
ATOM 786 O O . GLN A 1 95 ? 20.926 6.995 -2.689 1.00 84.62 95 GLN A O 1
ATOM 791 N N . PHE A 1 96 ? 21.010 4.930 -1.829 1.00 83.69 96 PHE A N 1
ATOM 792 C CA . PHE A 1 96 ? 19.578 4.670 -2.006 1.00 83.69 96 PHE A CA 1
ATOM 793 C C . PHE A 1 96 ? 18.702 5.734 -1.332 1.00 83.69 96 PHE A C 1
ATOM 795 O O . PHE A 1 96 ? 17.643 6.088 -1.841 1.00 83.69 96 PHE A O 1
ATOM 802 N N . SER A 1 97 ? 19.178 6.336 -0.238 1.00 82.50 97 SER A N 1
ATOM 803 C CA . SER A 1 97 ? 18.514 7.457 0.441 1.00 82.50 97 SER A CA 1
ATOM 804 C C . SER A 1 97 ? 18.266 8.672 -0.464 1.00 82.50 97 SER A C 1
ATOM 806 O O . SER A 1 97 ? 17.323 9.422 -0.227 1.00 82.50 97 SER A O 1
ATOM 808 N N . ILE A 1 98 ? 19.079 8.874 -1.507 1.00 83.62 98 ILE A N 1
ATOM 809 C CA . ILE A 1 98 ? 18.864 9.924 -2.514 1.00 83.62 98 ILE A CA 1
ATOM 810 C C . ILE A 1 98 ? 17.735 9.510 -3.460 1.00 83.62 98 ILE A C 1
ATOM 812 O O . ILE A 1 98 ? 16.860 10.316 -3.759 1.00 83.62 98 ILE A O 1
ATOM 816 N N . LEU A 1 99 ? 17.710 8.243 -3.879 1.00 84.25 99 LEU A N 1
ATOM 817 C CA . LEU A 1 99 ? 16.643 7.706 -4.726 1.00 84.25 99 LEU A CA 1
ATOM 818 C C . LEU A 1 99 ? 15.301 7.645 -4.005 1.00 84.25 99 LEU A C 1
ATOM 820 O O . LEU A 1 99 ? 14.284 7.836 -4.653 1.00 84.25 99 LEU A O 1
ATOM 824 N N . LYS A 1 100 ? 15.279 7.488 -2.675 1.00 86.12 100 LYS A N 1
ATOM 825 C CA . LYS A 1 100 ? 14.042 7.602 -1.885 1.00 86.12 100 LYS A CA 1
ATOM 826 C C . LYS A 1 100 ? 13.357 8.970 -2.040 1.00 86.12 100 LYS A C 1
ATOM 828 O O . LYS A 1 100 ? 12.152 9.070 -1.837 1.00 86.12 100 LYS A O 1
ATOM 833 N N . LYS A 1 101 ? 14.103 10.022 -2.403 1.00 89.25 101 LYS A N 1
ATOM 834 C CA . LYS A 1 101 ? 13.539 11.350 -2.696 1.00 89.25 101 LYS A CA 1
ATOM 835 C C . LYS A 1 101 ? 12.846 11.408 -4.055 1.00 89.25 101 LYS A C 1
ATOM 837 O O . LYS A 1 101 ? 12.010 12.276 -4.276 1.00 89.25 101 LYS A O 1
ATOM 842 N N . LEU A 1 102 ? 13.178 10.499 -4.969 1.00 89.88 102 LEU A N 1
ATOM 843 C CA . LEU A 1 102 ? 12.373 10.247 -6.156 1.00 89.88 102 LEU A CA 1
ATOM 844 C C . LEU A 1 102 ? 11.220 9.359 -5.704 1.00 89.88 102 LEU A C 1
ATOM 846 O O . LEU A 1 102 ? 11.397 8.175 -5.462 1.00 89.88 102 LEU A O 1
ATOM 850 N N . GLN A 1 103 ? 10.049 9.944 -5.509 1.00 89.69 103 GLN A N 1
ATOM 851 C CA . GLN A 1 103 ? 8.909 9.254 -4.922 1.00 89.69 103 GLN A CA 1
ATOM 852 C C . GLN A 1 103 ? 8.351 8.196 -5.878 1.00 89.69 103 GLN A C 1
ATOM 854 O O . GLN A 1 103 ? 8.171 7.032 -5.515 1.00 89.69 103 GLN A O 1
ATOM 859 N N . ALA A 1 104 ? 8.063 8.606 -7.111 1.00 93.31 104 ALA A N 1
ATOM 860 C CA . ALA A 1 104 ? 7.428 7.744 -8.089 1.00 93.31 104 ALA A CA 1
ATOM 861 C C . ALA A 1 104 ? 7.792 8.134 -9.517 1.00 93.31 104 ALA A C 1
ATOM 863 O O . ALA A 1 104 ? 8.042 9.302 -9.818 1.00 93.31 104 ALA A O 1
ATOM 864 N N . PHE A 1 105 ? 7.781 7.132 -10.387 1.00 94.81 105 PHE A N 1
ATOM 865 C CA . PHE A 1 105 ? 8.000 7.252 -11.818 1.00 94.81 105 PHE A CA 1
ATOM 866 C C . PHE A 1 105 ? 6.845 6.594 -12.568 1.00 94.81 105 PHE A C 1
ATOM 868 O O . PHE A 1 105 ? 6.366 5.535 -12.161 1.00 94.81 105 PHE A O 1
ATOM 875 N N . ALA A 1 106 ? 6.419 7.194 -13.673 1.00 96.31 106 ALA A N 1
ATOM 876 C CA . ALA A 1 106 ? 5.442 6.597 -14.562 1.00 96.31 106 ALA A CA 1
ATOM 877 C C . ALA A 1 106 ? 5.725 6.897 -16.029 1.00 96.31 106 ALA A C 1
ATOM 879 O O . ALA A 1 106 ? 6.249 7.955 -16.378 1.00 96.31 106 ALA A O 1
ATOM 880 N N . ILE A 1 107 ? 5.304 5.963 -16.878 1.00 96.25 107 ILE A N 1
ATOM 881 C CA . ILE A 1 107 ? 5.251 6.132 -18.327 1.00 96.25 107 ILE A CA 1
ATOM 882 C C . ILE A 1 107 ? 3.887 5.669 -18.845 1.00 96.25 107 ILE A C 1
ATOM 884 O O . ILE A 1 107 ? 3.372 4.628 -18.431 1.00 96.25 107 ILE A O 1
ATOM 888 N N . GLN A 1 108 ? 3.290 6.456 -19.737 1.00 96.56 108 GLN A N 1
ATOM 889 C CA . GLN A 1 108 ? 2.032 6.145 -20.407 1.00 96.56 108 GLN A CA 1
ATOM 890 C C . GLN A 1 108 ? 2.178 6.289 -21.916 1.00 96.56 108 GLN A C 1
ATOM 892 O O . GLN A 1 108 ? 2.740 7.272 -22.401 1.00 96.56 108 GLN A O 1
ATOM 897 N N . PHE A 1 109 ? 1.581 5.348 -22.643 1.00 95.19 109 PHE A N 1
ATOM 898 C CA . PHE A 1 109 ? 1.361 5.448 -24.081 1.00 95.19 109 PHE A CA 1
ATOM 899 C C . PHE A 1 109 ? -0.140 5.485 -24.341 1.00 95.19 109 PHE A C 1
ATOM 901 O O . PHE A 1 109 ? -0.888 4.637 -23.844 1.00 95.19 109 PHE A O 1
ATOM 908 N N . SER A 1 110 ? -0.592 6.457 -25.124 1.00 93.69 110 SER A N 1
ATOM 909 C CA . SER A 1 110 ? -1.978 6.527 -25.581 1.00 93.69 110 SER A CA 1
ATOM 910 C C . SER A 1 110 ? -2.034 6.807 -27.074 1.00 93.69 110 SER A C 1
ATOM 912 O O . SER A 1 110 ? -1.236 7.571 -27.608 1.00 93.69 110 SER A O 1
ATOM 914 N N . SER A 1 111 ? -2.966 6.156 -27.757 1.00 91.31 111 SER A N 1
ATOM 915 C CA . SER A 1 111 ? -3.252 6.375 -29.163 1.00 91.31 111 SER A CA 1
ATOM 916 C C . SER A 1 111 ? -4.603 7.057 -29.294 1.00 91.31 111 SER A C 1
ATOM 918 O O . SER A 1 111 ? -5.612 6.551 -28.800 1.00 91.31 111 SER A O 1
ATOM 920 N N . ASN A 1 112 ? -4.621 8.216 -29.943 1.00 88.50 112 ASN A N 1
ATOM 921 C CA . ASN A 1 112 ? -5.847 8.932 -30.265 1.00 88.50 112 ASN A CA 1
ATOM 922 C C . ASN A 1 112 ? -5.688 9.630 -31.618 1.00 88.50 112 ASN A C 1
ATOM 924 O O . ASN A 1 112 ? -4.638 10.206 -31.886 1.00 88.50 112 ASN A O 1
ATOM 928 N N . ASN A 1 113 ? -6.716 9.575 -32.469 1.00 87.38 113 ASN A N 1
ATOM 929 C CA . ASN A 1 113 ? -6.734 10.203 -33.797 1.00 87.38 113 ASN A CA 1
ATOM 930 C C . ASN A 1 113 ? -5.478 9.924 -34.647 1.00 87.38 113 ASN A C 1
ATOM 932 O O . ASN A 1 113 ? -4.924 10.827 -35.270 1.00 87.38 113 ASN A O 1
ATOM 936 N N . SER A 1 114 ? -5.017 8.669 -34.669 1.00 89.12 114 SER A N 1
ATOM 937 C CA . SER A 1 114 ? -3.800 8.241 -35.385 1.00 89.12 114 SER A CA 1
ATOM 938 C C . SER A 1 114 ? -2.489 8.869 -34.884 1.00 89.12 114 SER A C 1
ATOM 940 O O . SER A 1 114 ? -1.458 8.739 -35.538 1.00 89.12 114 SER A O 1
ATOM 942 N N . MET A 1 115 ? -2.499 9.518 -33.718 1.00 92.06 115 MET A N 1
ATOM 943 C CA . MET A 1 115 ? -1.305 10.008 -33.033 1.00 92.06 115 MET A CA 1
ATOM 944 C C . MET A 1 115 ? -0.990 9.141 -31.816 1.00 92.06 115 MET A C 1
ATOM 946 O O . MET A 1 115 ? -1.890 8.606 -31.165 1.00 92.06 115 MET A O 1
ATOM 950 N N . LEU A 1 116 ? 0.302 9.015 -31.512 1.00 91.31 116 LEU A N 1
ATOM 951 C CA . LEU A 1 116 ? 0.800 8.386 -30.293 1.00 91.31 116 LEU A CA 1
ATOM 952 C C . LEU A 1 116 ? 1.285 9.471 -29.334 1.00 91.31 116 LEU A C 1
ATOM 954 O O . LEU A 1 116 ? 2.227 10.203 -29.632 1.00 91.31 116 LEU A O 1
ATOM 958 N N . TYR A 1 117 ? 0.650 9.547 -28.172 1.00 92.19 117 TYR A N 1
ATOM 959 C CA . TYR A 1 117 ? 1.021 10.436 -27.083 1.00 92.19 117 TYR A CA 1
ATOM 960 C C . TYR A 1 117 ? 1.773 9.645 -26.020 1.00 92.19 117 TYR A C 1
ATOM 962 O O . TYR A 1 117 ? 1.321 8.591 -25.563 1.00 92.19 117 TYR A O 1
ATOM 970 N N . ASN A 1 118 ? 2.916 10.191 -25.620 1.00 94.12 118 ASN A N 1
ATOM 971 C CA . ASN A 1 118 ? 3.802 9.623 -24.617 1.00 94.12 118 ASN A CA 1
ATOM 972 C C . ASN A 1 118 ? 3.809 10.575 -23.421 1.00 94.12 118 ASN A C 1
ATOM 974 O O . ASN A 1 118 ? 4.105 11.756 -23.593 1.00 94.12 118 ASN A O 1
ATOM 978 N N . ASN A 1 119 ? 3.499 10.076 -22.230 1.00 94.50 119 ASN A N 1
ATOM 979 C CA . ASN A 1 119 ? 3.642 10.833 -20.990 1.00 94.50 119 ASN A CA 1
ATOM 980 C C . ASN A 1 119 ? 4.685 10.143 -20.114 1.00 94.50 119 ASN A C 1
ATOM 982 O O . ASN A 1 119 ? 4.594 8.938 -19.893 1.00 94.50 119 ASN A O 1
ATOM 986 N N . VAL A 1 120 ? 5.664 10.897 -19.625 1.00 95.62 120 VAL A N 1
ATOM 987 C CA . VAL A 1 120 ? 6.683 10.418 -18.689 1.00 95.62 120 VAL A CA 1
ATOM 988 C C . VAL A 1 120 ? 6.709 11.386 -17.521 1.00 95.62 120 VAL A C 1
ATOM 990 O O . VAL A 1 120 ? 6.946 12.577 -17.712 1.00 95.62 120 VAL A O 1
ATOM 993 N N . PHE A 1 121 ? 6.485 10.876 -16.314 1.00 95.88 121 PHE A N 1
ATOM 994 C CA . PHE A 1 121 ? 6.427 11.701 -15.115 1.00 95.88 121 PHE A CA 1
ATOM 995 C C . PHE A 1 121 ? 7.282 11.112 -13.996 1.00 95.88 121 PHE A C 1
ATOM 997 O O . PHE A 1 121 ? 7.244 9.911 -13.726 1.00 95.88 121 PHE A O 1
ATOM 1004 N N . LEU A 1 122 ? 8.061 11.973 -13.344 1.00 94.94 122 LEU A N 1
ATOM 1005 C CA . LEU A 1 122 ? 8.926 11.640 -12.217 1.00 94.94 122 LEU A CA 1
ATOM 1006 C C . LEU A 1 122 ? 8.667 12.654 -11.104 1.00 94.94 122 LEU A C 1
ATOM 1008 O O . LEU A 1 122 ? 8.927 13.844 -11.279 1.00 94.94 122 LEU A O 1
ATOM 1012 N N . LYS A 1 123 ? 8.171 12.186 -9.958 1.00 93.38 123 LYS A N 1
ATOM 1013 C CA . LYS A 1 123 ? 7.887 13.041 -8.800 1.00 93.38 123 LYS A CA 1
ATOM 1014 C C . LYS A 1 123 ? 9.069 13.017 -7.837 1.00 93.38 123 LYS A C 1
ATOM 1016 O O . LYS A 1 123 ? 9.495 11.952 -7.394 1.00 93.38 123 LYS A O 1
ATOM 1021 N N . TYR A 1 124 ? 9.585 14.199 -7.514 1.00 92.25 124 TYR A N 1
ATOM 1022 C CA . TYR A 1 124 ? 10.620 14.406 -6.503 1.00 92.25 124 TYR A CA 1
ATOM 1023 C C . TYR A 1 124 ? 10.018 15.054 -5.257 1.00 92.25 124 TYR A C 1
ATOM 1025 O O . TYR A 1 124 ? 9.209 15.975 -5.361 1.00 92.25 124 TYR A O 1
ATOM 1033 N N . GLN A 1 125 ? 10.457 14.606 -4.085 1.00 87.19 125 GLN A N 1
ATOM 1034 C CA . GLN A 1 125 ? 10.081 15.156 -2.794 1.00 87.19 125 GLN A CA 1
ATOM 1035 C C . GLN A 1 125 ? 11.343 15.420 -1.966 1.00 87.19 125 GLN A C 1
ATOM 1037 O O . GLN A 1 125 ? 12.158 14.527 -1.737 1.00 87.19 125 GLN A O 1
ATOM 1042 N N . SER A 1 126 ? 11.518 16.666 -1.519 1.00 82.12 126 SER A N 1
ATOM 1043 C CA . SER A 1 126 ? 12.703 17.102 -0.766 1.00 82.12 126 SER A CA 1
ATOM 1044 C C . SER A 1 126 ? 12.859 16.370 0.570 1.00 82.12 126 SER A C 1
ATOM 1046 O O . SER A 1 126 ? 13.981 16.022 0.953 1.00 82.12 126 SER A O 1
ATOM 1048 N N . GLU A 1 127 ? 11.735 16.103 1.235 1.00 80.38 127 GLU A N 1
ATOM 1049 C CA . GLU A 1 127 ? 11.642 15.353 2.483 1.00 80.38 127 GLU A CA 1
ATOM 1050 C C . GLU A 1 127 ? 10.891 14.040 2.264 1.00 80.38 127 GLU A C 1
ATOM 1052 O O . GLU A 1 127 ? 9.670 14.024 2.096 1.00 80.38 127 GLU A O 1
ATOM 1057 N N . PHE A 1 128 ? 11.621 12.928 2.304 1.00 76.44 128 PHE A N 1
ATOM 1058 C CA . PHE A 1 128 ? 11.015 11.606 2.376 1.00 76.44 128 PHE A CA 1
ATOM 1059 C C . PHE A 1 128 ? 10.589 11.332 3.823 1.00 76.44 128 PHE A C 1
ATOM 1061 O O . PHE A 1 128 ? 11.436 11.268 4.715 1.00 76.44 128 PHE A O 1
ATOM 1068 N N . LYS A 1 129 ? 9.284 11.170 4.055 1.00 73.81 129 LYS A N 1
ATOM 1069 C CA . LYS A 1 129 ? 8.741 10.703 5.336 1.00 73.81 129 LYS A CA 1
ATOM 1070 C C . LYS A 1 129 ? 8.416 9.224 5.205 1.00 73.81 129 LYS A C 1
ATOM 1072 O O . LYS A 1 129 ? 7.632 8.852 4.335 1.00 73.81 129 LYS A O 1
ATOM 1077 N N . GLU A 1 130 ? 9.020 8.392 6.052 1.00 70.94 130 GLU A N 1
ATOM 1078 C CA . GLU A 1 130 ? 8.624 6.987 6.126 1.00 70.94 130 GLU A CA 1
ATOM 1079 C C . GLU A 1 130 ? 7.168 6.900 6.580 1.00 70.94 130 GLU A C 1
ATOM 1081 O O . GLU A 1 130 ? 6.754 7.544 7.546 1.00 70.94 130 GLU A O 1
ATOM 1086 N N . GLU A 1 131 ? 6.376 6.137 5.830 1.00 69.56 131 GLU A N 1
ATOM 1087 C CA . GLU A 1 131 ? 4.988 5.879 6.185 1.00 69.56 131 GLU A CA 1
ATOM 1088 C C . GLU A 1 131 ? 4.946 5.127 7.516 1.00 69.56 131 GLU A C 1
ATOM 1090 O O . GLU A 1 131 ? 5.680 4.155 7.718 1.00 69.56 131 GLU A O 1
ATOM 1095 N N . ALA A 1 132 ? 4.070 5.570 8.419 1.00 71.69 132 ALA A N 1
ATOM 1096 C CA . ALA A 1 132 ? 3.820 4.859 9.661 1.00 71.69 132 ALA A CA 1
ATOM 1097 C C . ALA A 1 132 ? 3.348 3.436 9.333 1.00 71.69 132 ALA A C 1
ATOM 1099 O O . ALA A 1 132 ? 2.320 3.243 8.682 1.00 71.69 132 ALA A O 1
ATOM 1100 N N . GLN A 1 133 ? 4.111 2.437 9.771 1.00 71.62 133 GLN A N 1
ATOM 1101 C CA . GLN A 1 133 ? 3.731 1.046 9.579 1.00 71.62 133 GLN A CA 1
ATOM 1102 C C . GLN A 1 133 ? 2.675 0.660 10.610 1.00 71.62 133 GLN A C 1
ATOM 1104 O O . GLN A 1 133 ? 2.878 0.802 11.816 1.00 71.62 133 GLN A O 1
ATOM 1109 N N . THR A 1 134 ? 1.541 0.154 10.131 1.00 78.81 134 THR A N 1
ATOM 1110 C CA . THR A 1 134 ? 0.524 -0.451 10.990 1.00 78.81 134 THR A CA 1
ATOM 1111 C C . THR A 1 134 ? 1.120 -1.683 11.670 1.00 78.81 134 THR A C 1
ATOM 1113 O O . THR A 1 134 ? 1.415 -2.671 11.003 1.00 78.81 134 THR A O 1
ATOM 1116 N N . VAL A 1 135 ? 1.300 -1.623 12.991 1.00 82.06 135 VAL A N 1
ATOM 1117 C CA . VAL A 1 135 ? 1.811 -2.752 13.791 1.00 82.06 135 VAL A CA 1
ATOM 1118 C C . VAL A 1 135 ? 0.734 -3.822 13.972 1.00 82.06 135 VAL A C 1
ATOM 1120 O O . VAL A 1 135 ? 1.022 -5.014 13.920 1.00 82.06 135 VAL A O 1
ATOM 1123 N N . TRP A 1 136 ? -0.514 -3.398 14.152 1.00 85.62 136 TRP A N 1
ATOM 1124 C CA . TRP A 1 136 ? -1.680 -4.265 14.244 1.00 85.62 136 TRP A CA 1
ATOM 1125 C C . TRP A 1 136 ? -2.934 -3.483 13.857 1.00 85.62 136 TRP A C 1
ATOM 1127 O O . TRP A 1 136 ? -2.956 -2.251 13.874 1.00 85.62 136 TRP A O 1
ATOM 1137 N N . GLU A 1 137 ? -3.980 -4.220 13.513 1.00 86.00 137 GLU A N 1
ATOM 1138 C CA . GLU A 1 137 ? -5.312 -3.696 13.239 1.00 86.00 137 GLU A CA 1
ATOM 1139 C C . GLU A 1 137 ? -6.356 -4.650 13.827 1.00 86.00 137 GLU A C 1
ATOM 1141 O O . GLU A 1 137 ? -6.138 -5.862 13.875 1.00 86.00 137 GLU A O 1
ATOM 1146 N N . SER A 1 138 ? -7.478 -4.103 14.290 1.00 87.19 138 SER A N 1
ATOM 1147 C CA . SER A 1 138 ? -8.579 -4.871 14.876 1.00 87.19 138 SER A CA 1
ATOM 1148 C C . SER A 1 138 ? -9.869 -4.513 14.154 1.00 87.19 138 SER A C 1
ATOM 1150 O O . SER A 1 138 ? -10.201 -3.333 14.036 1.00 87.19 138 SER A O 1
ATOM 1152 N N . LEU A 1 139 ? -10.598 -5.524 13.681 1.00 87.19 139 LEU A N 1
ATOM 1153 C CA . LEU A 1 139 ? -11.920 -5.332 13.094 1.00 87.19 139 LEU A CA 1
ATOM 1154 C C . LEU A 1 139 ? -12.969 -5.225 14.208 1.00 87.19 139 LEU A C 1
ATOM 1156 O O . LEU A 1 139 ? -13.011 -6.071 15.101 1.00 87.19 139 LEU A O 1
ATOM 1160 N N . LEU A 1 140 ? -13.806 -4.195 14.133 1.00 92.38 140 LEU A N 1
ATOM 1161 C CA . LEU A 1 140 ? -14.950 -3.974 15.020 1.00 92.38 140 LEU A CA 1
ATOM 1162 C C . LEU A 1 140 ? -16.247 -4.228 14.255 1.00 92.38 140 LEU A C 1
ATOM 1164 O O . LEU A 1 140 ? -16.251 -4.205 13.025 1.00 92.38 140 LEU A O 1
ATOM 1168 N N . ASP A 1 141 ? -17.351 -4.413 14.975 1.00 92.19 141 ASP A N 1
ATOM 1169 C CA . ASP A 1 141 ? -18.658 -4.626 14.347 1.00 92.19 141 ASP A CA 1
ATOM 1170 C C . ASP A 1 141 ? -19.157 -3.396 13.577 1.00 92.19 141 ASP A C 1
ATOM 1172 O O . ASP A 1 141 ? -19.866 -3.531 12.582 1.00 92.19 141 ASP A O 1
ATOM 1176 N N . THR A 1 142 ? -18.823 -2.190 14.043 1.00 94.12 142 THR A N 1
ATOM 1177 C CA . THR A 1 142 ? -19.172 -0.934 13.371 1.00 94.12 142 THR A CA 1
ATOM 1178 C C . THR A 1 142 ? -18.147 0.166 13.679 1.00 94.12 142 THR A C 1
ATOM 1180 O O . THR A 1 142 ? -17.121 -0.066 14.321 1.00 94.12 142 THR A O 1
ATOM 1183 N N . SER A 1 143 ? -18.395 1.371 13.170 1.00 93.56 143 SER A N 1
ATOM 1184 C CA . SER A 1 143 ? -17.514 2.528 13.314 1.00 93.56 143 SER A CA 1
ATOM 1185 C C . SER A 1 143 ? -17.346 2.941 14.772 1.00 93.56 143 SER A C 1
ATOM 1187 O O . SER A 1 143 ? -18.259 2.808 15.587 1.00 93.56 143 SER A O 1
ATOM 1189 N N . ILE A 1 144 ? -16.182 3.504 15.088 1.00 94.00 144 ILE A N 1
ATOM 1190 C CA . ILE A 1 144 ? -15.865 3.970 16.437 1.00 94.00 144 ILE A CA 1
ATOM 1191 C C . ILE A 1 144 ? -16.718 5.207 16.776 1.00 94.00 144 ILE A C 1
ATOM 1193 O O . ILE A 1 144 ? -16.852 6.134 15.977 1.00 94.00 144 ILE A O 1
ATOM 1197 N N . GLN A 1 145 ? -17.285 5.219 17.980 1.00 92.00 145 GLN A N 1
ATOM 1198 C CA . GLN A 1 145 ? -18.175 6.255 18.502 1.00 92.00 145 GLN A CA 1
ATOM 1199 C C . GLN A 1 145 ? -17.425 7.485 19.044 1.00 92.00 145 GLN A C 1
ATOM 1201 O O . GLN A 1 145 ? -17.956 8.597 18.961 1.00 92.00 145 GLN A O 1
ATOM 1206 N N . PHE A 1 146 ? -16.233 7.291 19.623 1.00 91.19 146 PHE A N 1
ATOM 1207 C CA . PHE A 1 146 ? -15.378 8.332 20.209 1.00 91.19 146 PHE A CA 1
ATOM 1208 C C . PHE A 1 146 ? -13.882 7.974 20.110 1.00 91.19 146 PHE A C 1
ATOM 1210 O O . PHE A 1 146 ? -13.515 6.842 19.815 1.00 91.19 146 PHE A O 1
ATOM 1217 N N . LYS A 1 147 ? -12.989 8.942 20.348 1.00 92.19 147 LYS A N 1
ATOM 1218 C CA . LYS A 1 147 ? -11.533 8.731 20.253 1.00 92.19 147 LYS A CA 1
ATOM 1219 C C . LYS A 1 147 ? -11.062 7.604 21.195 1.00 92.19 147 LYS A C 1
ATOM 1221 O O . LYS A 1 147 ? -11.345 7.701 22.383 1.00 92.19 147 LYS A O 1
ATOM 1226 N N . PRO A 1 148 ? -10.273 6.617 20.729 1.00 93.38 148 PRO A N 1
ATOM 1227 C CA . PRO A 1 148 ? -9.753 5.568 21.601 1.00 93.38 148 PRO A CA 1
ATOM 1228 C C . PRO A 1 148 ? -9.058 6.099 22.854 1.00 93.38 148 PRO A C 1
ATOM 1230 O O . PRO A 1 148 ? -8.243 7.025 22.775 1.00 93.38 148 PRO A O 1
ATOM 1233 N N . VAL A 1 149 ? -9.392 5.498 23.997 1.00 94.75 149 VAL A N 1
ATOM 1234 C CA . VAL A 1 149 ? -8.839 5.842 25.309 1.00 94.75 149 VAL A CA 1
ATOM 1235 C C . VAL A 1 149 ? -7.831 4.772 25.699 1.00 94.75 149 VAL A C 1
ATOM 1237 O O . VAL A 1 149 ? -8.121 3.581 25.622 1.00 94.75 149 VAL A O 1
ATOM 1240 N N . PHE A 1 150 ? -6.635 5.191 26.101 1.00 93.44 150 PHE A N 1
ATOM 1241 C CA . PHE A 1 150 ? -5.632 4.273 26.624 1.00 93.44 150 PHE A CA 1
ATOM 1242 C C . PHE A 1 150 ? -5.859 4.074 28.118 1.00 93.44 150 PHE A C 1
ATOM 1244 O O . PHE A 1 150 ? -5.913 5.046 28.869 1.00 93.44 150 PHE A O 1
ATOM 1251 N N . VAL A 1 151 ? -5.964 2.819 28.539 1.00 93.25 151 VAL A N 1
ATOM 1252 C CA . VAL A 1 151 ? -6.127 2.423 29.942 1.00 93.25 151 VAL A CA 1
ATOM 1253 C C . VAL A 1 151 ? -4.964 1.521 30.347 1.00 93.25 151 VAL A C 1
ATOM 1255 O O . VAL A 1 151 ? -4.387 0.831 29.508 1.00 93.25 151 VAL A O 1
ATOM 1258 N N . SER A 1 152 ? -4.570 1.543 31.620 1.00 91.19 152 SER A N 1
ATOM 1259 C CA . SER A 1 152 ? -3.481 0.693 32.113 1.00 91.19 152 SER A CA 1
ATOM 1260 C C . SER A 1 152 ? -4.045 -0.604 32.678 1.00 91.19 152 SER A C 1
ATOM 1262 O O . SER A 1 152 ? -4.935 -0.585 33.529 1.00 91.19 152 SER A O 1
ATOM 1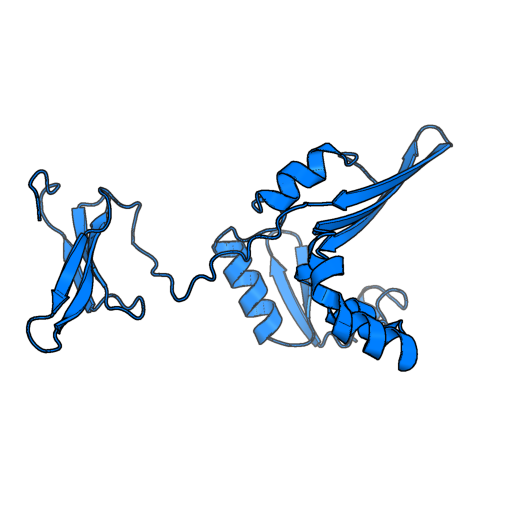264 N N . ASN A 1 153 ? -3.510 -1.735 32.228 1.00 86.94 153 ASN A N 1
ATOM 1265 C CA . ASN A 1 153 ? -3.855 -3.034 32.780 1.00 86.94 153 ASN A CA 1
ATOM 1266 C C . ASN A 1 153 ? -3.360 -3.137 34.235 1.00 86.94 153 ASN A C 1
ATOM 1268 O O . ASN A 1 153 ? -2.162 -3.059 34.496 1.00 86.94 153 ASN A O 1
ATOM 1272 N N . HIS A 1 154 ? -4.256 -3.394 35.187 1.00 84.75 154 HIS A N 1
ATOM 1273 C CA . HIS A 1 154 ? -3.906 -3.430 36.615 1.00 84.75 154 HIS A CA 1
ATOM 1274 C C . HIS A 1 154 ? -3.001 -4.603 37.042 1.00 84.75 154 HIS A C 1
ATOM 1276 O O . HIS A 1 154 ? -2.438 -4.562 38.132 1.00 84.75 154 HIS A O 1
ATOM 1282 N N . TYR A 1 155 ? -2.846 -5.637 36.210 1.00 83.31 155 TYR A N 1
ATOM 1283 C CA . TYR A 1 155 ? -1.997 -6.800 36.495 1.00 83.31 155 TYR A CA 1
ATOM 1284 C C . TYR A 1 155 ? -0.608 -6.686 35.863 1.00 83.31 155 TYR A C 1
ATOM 1286 O O . TYR A 1 155 ? 0.384 -7.066 36.476 1.00 83.31 155 TYR A O 1
ATOM 1294 N N . SER A 1 156 ? -0.540 -6.198 34.622 1.00 84.88 156 SER A N 1
ATOM 1295 C CA . SER A 1 156 ? 0.694 -6.165 33.823 1.00 84.88 156 SER A CA 1
ATOM 1296 C C . SER A 1 156 ? 1.262 -4.765 33.600 1.00 84.88 156 SER A C 1
ATOM 1298 O O . SER A 1 156 ? 2.361 -4.651 33.067 1.00 84.88 156 SER A O 1
ATOM 1300 N N . LEU A 1 157 ? 0.524 -3.712 33.974 1.00 84.62 157 LEU A N 1
ATOM 1301 C CA . LEU A 1 157 ? 0.830 -2.294 33.731 1.00 84.62 157 LEU A CA 1
ATOM 1302 C C . LEU A 1 157 ? 0.963 -1.905 32.249 1.00 84.62 157 LEU A C 1
ATOM 1304 O O . LEU A 1 157 ? 1.275 -0.758 31.934 1.00 84.62 157 LEU A O 1
ATOM 1308 N N . ASN A 1 158 ? 0.691 -2.833 31.331 1.00 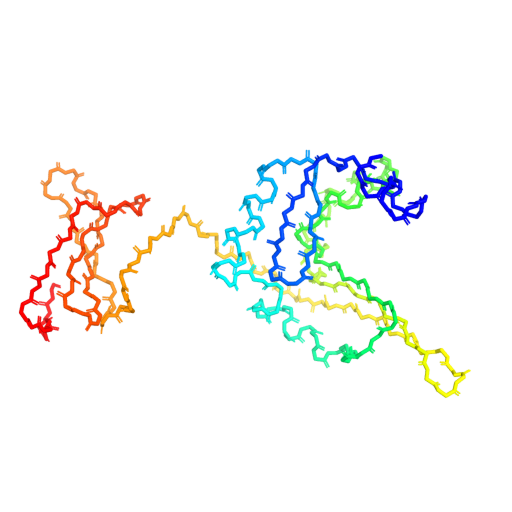86.50 158 ASN A N 1
ATOM 1309 C CA . ASN A 1 158 ? 0.697 -2.567 29.900 1.00 86.50 158 ASN A CA 1
ATOM 1310 C C . ASN A 1 158 ? -0.485 -1.679 29.497 1.00 86.50 158 ASN A C 1
AT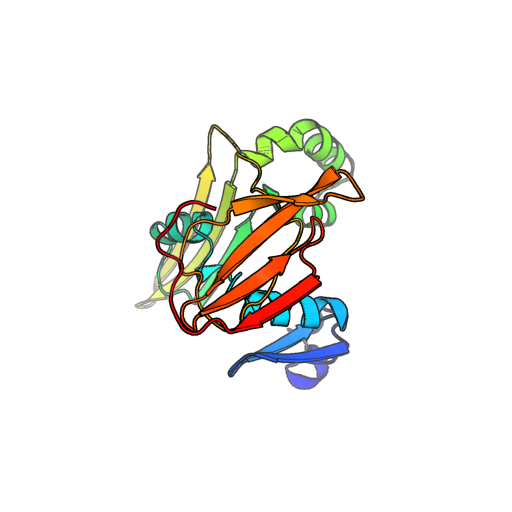OM 1312 O O . ASN A 1 158 ? -1.565 -1.759 30.084 1.00 86.50 158 ASN A O 1
ATOM 1316 N N . ASN A 1 159 ? -0.287 -0.875 28.451 1.00 89.69 159 ASN A N 1
ATOM 1317 C CA . ASN A 1 159 ? -1.359 -0.075 27.871 1.00 89.69 159 ASN A CA 1
ATOM 1318 C C . ASN A 1 159 ? -2.327 -0.964 27.082 1.00 89.69 159 ASN A C 1
ATOM 1320 O O . ASN A 1 159 ? -1.928 -1.741 26.210 1.00 89.69 159 ASN A O 1
ATOM 1324 N N . GLU A 1 160 ? -3.606 -0.790 27.366 1.00 94.50 160 GLU A N 1
ATOM 1325 C CA . GLU A 1 160 ? -4.739 -1.339 26.636 1.00 94.50 160 GLU A CA 1
ATOM 1326 C C . GLU A 1 160 ? -5.550 -0.189 26.044 1.00 94.50 160 GLU A C 1
ATOM 1328 O O . GLU A 1 160 ? -5.381 0.978 26.400 1.00 94.50 160 GLU A O 1
ATOM 1333 N N . ILE A 1 161 ? -6.414 -0.516 25.096 1.00 95.25 161 ILE A N 1
ATOM 1334 C CA . ILE A 1 161 ? -7.211 0.447 24.351 1.00 95.25 161 ILE A CA 1
ATOM 1335 C C . ILE A 1 161 ? -8.678 0.140 24.600 1.00 95.25 161 ILE A C 1
ATOM 1337 O O . ILE A 1 161 ? -9.157 -0.946 24.274 1.00 95.25 161 ILE A O 1
ATOM 1341 N N . PHE A 1 162 ? -9.377 1.115 25.165 1.00 95.62 162 PHE A N 1
ATOM 1342 C CA . PHE A 1 162 ? -10.811 1.092 25.383 1.00 95.62 162 PHE A CA 1
ATOM 1343 C C . PHE A 1 162 ? -11.520 1.936 24.323 1.00 95.62 162 PHE A C 1
ATOM 1345 O O . PHE A 1 162 ? -11.157 3.092 24.071 1.00 95.62 162 PHE A O 1
ATOM 1352 N N . ILE A 1 163 ? -12.541 1.354 23.699 1.00 96.12 163 ILE A N 1
ATOM 1353 C CA . ILE A 1 163 ? -13.355 2.005 22.669 1.00 96.12 163 ILE A CA 1
ATOM 1354 C C . ILE A 1 163 ? -14.817 1.579 22.781 1.00 96.12 163 ILE A C 1
ATOM 1356 O O . ILE A 1 163 ? -15.118 0.490 23.268 1.00 96.12 163 ILE A O 1
ATOM 1360 N N . GLN A 1 164 ? -15.712 2.410 22.250 1.00 96.44 164 GLN A N 1
ATOM 1361 C CA . GLN A 1 164 ? -17.099 2.048 21.963 1.00 96.44 164 GLN A CA 1
ATOM 1362 C C . GLN A 1 164 ? -17.378 2.236 20.471 1.00 96.44 164 GLN A C 1
ATOM 1364 O O . GLN A 1 164 ? -16.858 3.174 19.861 1.00 96.44 164 GLN A O 1
ATOM 1369 N N . ASP A 1 165 ? -18.194 1.367 19.886 1.00 96.12 165 ASP A N 1
ATOM 1370 C CA . ASP A 1 165 ? -18.691 1.498 18.517 1.00 96.12 165 ASP A CA 1
ATOM 1371 C C . ASP A 1 165 ? -20.097 2.137 18.459 1.00 96.12 165 ASP A C 1
ATOM 1373 O O . ASP A 1 165 ? -20.732 2.382 19.484 1.00 96.12 165 ASP A O 1
ATOM 1377 N N . GLN A 1 166 ? -20.590 2.435 17.254 1.00 96.00 166 GLN A N 1
ATOM 1378 C CA . GLN A 1 166 ? -21.918 3.030 17.022 1.00 96.00 166 GLN A CA 1
ATOM 1379 C C . GLN A 1 166 ? -23.115 2.149 17.432 1.00 96.00 166 GLN A C 1
ATOM 1381 O O . GLN A 1 166 ? -24.225 2.662 17.539 1.00 96.00 166 GLN A O 1
ATOM 1386 N N . ASN A 1 167 ? -22.912 0.851 17.677 1.00 95.94 167 ASN A N 1
ATOM 1387 C CA . ASN A 1 167 ? -23.946 -0.079 18.148 1.00 95.94 167 ASN A CA 1
ATOM 1388 C C . ASN A 1 167 ? -23.895 -0.265 19.673 1.00 95.94 167 ASN A C 1
ATOM 1390 O O . ASN A 1 167 ? -24.490 -1.203 20.213 1.00 95.94 167 ASN A O 1
ATOM 1394 N N . ASN A 1 168 ? -23.179 0.625 20.366 1.00 95.69 168 ASN A N 1
ATOM 1395 C CA . ASN A 1 168 ? -22.930 0.587 21.797 1.00 95.69 168 ASN A CA 1
ATOM 1396 C C . ASN A 1 168 ? -22.173 -0.669 22.266 1.00 95.69 168 ASN A C 1
ATOM 1398 O O . ASN A 1 168 ? -22.234 -1.009 23.447 1.00 95.69 168 ASN A O 1
ATOM 1402 N N . ASN A 1 169 ? -21.414 -1.347 21.400 1.00 96.81 169 ASN A N 1
ATOM 1403 C CA . ASN A 1 169 ? -20.458 -2.345 21.873 1.00 96.81 169 ASN A CA 1
ATOM 1404 C C . ASN A 1 169 ? -19.205 -1.642 22.391 1.00 96.81 169 ASN A C 1
ATOM 1406 O O . ASN A 1 169 ? -18.615 -0.817 21.695 1.00 96.81 169 ASN A O 1
ATOM 1410 N N . ILE A 1 170 ? -18.782 -2.000 23.596 1.00 96.62 170 ILE A N 1
ATOM 1411 C CA . ILE A 1 170 ? -17.497 -1.620 24.171 1.00 96.62 170 ILE A CA 1
ATOM 1412 C C . ILE A 1 170 ? -16.489 -2.750 23.995 1.00 96.62 170 ILE A C 1
ATOM 1414 O O . ILE A 1 170 ? -16.829 -3.929 24.119 1.00 96.62 170 ILE A O 1
ATOM 1418 N N . TYR A 1 171 ? -15.245 -2.374 23.724 1.00 97.12 171 TYR A N 1
ATOM 1419 C CA . TYR A 1 171 ? -14.142 -3.293 23.481 1.00 97.12 171 TYR A CA 1
ATOM 1420 C C . TYR A 1 171 ? -12.947 -2.883 24.329 1.00 97.12 171 TYR A C 1
ATOM 1422 O O . TYR A 1 171 ? -12.616 -1.697 24.406 1.00 97.12 171 TYR A O 1
ATOM 1430 N N . LEU A 1 172 ? -12.266 -3.878 24.890 1.00 96.12 172 LEU A N 1
ATOM 1431 C CA . LEU A 1 172 ? -10.923 -3.715 25.430 1.00 96.12 172 LEU A CA 1
ATOM 1432 C C . LEU A 1 172 ? -9.942 -4.471 24.543 1.00 96.12 172 LEU A C 1
ATOM 1434 O O . LEU A 1 172 ? -10.090 -5.675 24.323 1.00 96.12 172 LEU A O 1
ATOM 1438 N N . ILE A 1 173 ? -8.954 -3.760 24.018 1.00 95.25 173 ILE A N 1
ATOM 1439 C CA . ILE A 1 173 ? -7.994 -4.267 23.041 1.00 95.25 173 ILE A CA 1
ATOM 1440 C C . ILE A 1 173 ? -6.595 -4.171 23.645 1.00 95.25 173 ILE A C 1
ATOM 1442 O O . ILE A 1 173 ? -6.215 -3.131 24.178 1.00 95.25 173 ILE A O 1
ATOM 1446 N N . ASN A 1 174 ? -5.814 -5.246 23.580 1.00 91.81 174 ASN A N 1
ATOM 1447 C CA . ASN A 1 174 ? -4.445 -5.227 24.096 1.00 91.81 174 ASN A CA 1
ATOM 1448 C C . ASN A 1 174 ? -3.460 -4.537 23.131 1.00 91.81 174 ASN A C 1
ATOM 1450 O O . ASN A 1 174 ? -3.783 -4.235 21.984 1.00 91.81 174 ASN A O 1
ATOM 1454 N N . ALA A 1 175 ? -2.211 -4.365 23.569 1.00 88.25 175 ALA A N 1
ATOM 1455 C CA . ALA A 1 175 ? -1.141 -3.766 22.764 1.00 88.25 175 ALA A CA 1
ATOM 1456 C C . ALA A 1 175 ? -0.808 -4.511 21.451 1.00 88.25 175 ALA A C 1
ATOM 1458 O O . ALA A 1 175 ? -0.081 -3.972 20.620 1.00 88.25 175 ALA A O 1
ATOM 1459 N N . ALA A 1 176 ? -1.318 -5.733 21.262 1.00 88.62 176 ALA A N 1
ATOM 1460 C CA . ALA A 1 176 ? -1.159 -6.530 20.047 1.00 88.62 176 ALA A CA 1
ATOM 1461 C C . ALA A 1 176 ? -2.389 -6.475 19.117 1.00 88.62 176 ALA A C 1
ATOM 1463 O O . ALA A 1 176 ? -2.434 -7.209 18.133 1.00 88.62 176 ALA A O 1
ATOM 1464 N N . GLY A 1 177 ? -3.405 -5.661 19.428 1.00 88.81 177 GLY A N 1
ATOM 1465 C CA . GLY A 1 177 ? -4.625 -5.562 18.623 1.00 88.81 177 GLY A CA 1
ATOM 1466 C C . GLY A 1 177 ? -5.626 -6.697 18.835 1.00 88.81 177 GLY A C 1
ATOM 1467 O O . GLY A 1 177 ? -6.558 -6.868 18.048 1.00 88.81 177 GLY A O 1
ATOM 1468 N N . ARG A 1 178 ? -5.468 -7.502 19.888 1.00 91.00 178 ARG A N 1
ATOM 1469 C CA . ARG A 1 178 ? -6.432 -8.551 20.228 1.00 91.00 178 ARG A CA 1
ATOM 1470 C C . ARG A 1 178 ? -7.535 -7.973 21.105 1.00 91.00 178 ARG A C 1
ATOM 1472 O O . ARG A 1 178 ? -7.246 -7.423 22.166 1.00 91.00 178 ARG A O 1
ATOM 1479 N N . ILE A 1 179 ? -8.788 -8.178 20.700 1.00 94.31 179 ILE A N 1
ATOM 1480 C CA . ILE A 1 179 ? -9.959 -7.924 21.546 1.00 94.31 179 ILE A CA 1
ATOM 1481 C C . ILE A 1 179 ? -9.909 -8.917 22.715 1.00 94.31 179 ILE A C 1
ATOM 1483 O O . ILE A 1 179 ? -10.003 -10.130 22.516 1.00 94.31 179 ILE A O 1
ATOM 1487 N N . LEU A 1 180 ? -9.704 -8.401 23.925 1.00 93.75 180 LEU A N 1
ATOM 1488 C CA . LEU A 1 180 ? -9.700 -9.176 25.165 1.00 93.75 180 LEU A CA 1
ATOM 1489 C C . LEU A 1 180 ? -11.125 -9.541 25.572 1.00 93.75 180 LEU A C 1
ATOM 1491 O O . LEU A 1 180 ? -11.388 -10.680 25.950 1.00 93.75 180 LEU A O 1
ATOM 1495 N N . TRP A 1 181 ? -12.040 -8.581 25.453 1.00 95.50 181 TRP A N 1
ATOM 1496 C CA . TRP A 1 181 ? -13.468 -8.782 25.652 1.00 95.50 181 TRP A CA 1
ATOM 1497 C C . TRP A 1 181 ? -14.284 -7.726 24.908 1.00 95.50 181 TRP A C 1
ATOM 1499 O O . TRP A 1 181 ? -13.778 -6.669 24.521 1.00 95.50 181 TRP A O 1
ATOM 1509 N N . LYS A 1 182 ? -15.564 -8.050 24.723 1.00 96.94 182 LYS A N 1
ATOM 1510 C CA . LYS A 1 182 ? -16.580 -7.220 24.085 1.00 96.94 182 LYS A CA 1
ATOM 1511 C C . LYS A 1 182 ? -17.875 -7.323 24.881 1.00 96.94 182 LYS A C 1
ATOM 1513 O O . LYS A 1 182 ? -18.299 -8.433 25.200 1.00 96.94 182 LYS A O 1
ATOM 1518 N N . ILE A 1 183 ? -18.498 -6.189 25.182 1.00 96.50 183 ILE A N 1
ATOM 1519 C CA . ILE A 1 183 ? -19.773 -6.122 25.910 1.00 96.50 183 ILE A CA 1
ATOM 1520 C C . ILE A 1 183 ? -20.666 -5.103 25.209 1.00 96.50 183 ILE A C 1
ATOM 1522 O O . ILE A 1 183 ? -20.197 -4.030 24.852 1.00 96.50 183 ILE A O 1
ATOM 1526 N N . GLN A 1 184 ? -21.945 -5.409 25.011 1.00 96.38 184 GLN A N 1
ATOM 1527 C CA . GLN A 1 184 ? -22.906 -4.416 24.538 1.00 96.38 184 GLN A CA 1
ATOM 1528 C C . GLN A 1 184 ? -23.492 -3.671 25.735 1.00 96.38 184 GLN A C 1
ATOM 1530 O O . GLN A 1 184 ? -23.991 -4.299 26.669 1.00 96.38 184 GLN A O 1
ATOM 1535 N N . VAL A 1 185 ? -23.425 -2.341 25.718 1.00 95.38 185 VAL A N 1
ATOM 1536 C CA . VAL A 1 185 ? -24.066 -1.498 26.731 1.00 95.38 185 VAL A CA 1
ATOM 1537 C C . VAL A 1 185 ? -25.370 -0.904 26.184 1.00 95.38 185 VAL A C 1
ATOM 1539 O O . VAL A 1 185 ? -25.511 -0.761 24.969 1.00 95.38 185 VAL A O 1
ATOM 1542 N N . PRO A 1 186 ? -26.345 -0.563 27.048 1.00 94.56 186 PRO A N 1
ATOM 1543 C CA . PRO A 1 186 ? -27.644 -0.063 26.593 1.00 94.56 186 PRO A CA 1
ATOM 1544 C C . PRO A 1 186 ? -27.538 1.272 25.851 1.00 94.56 186 PRO A C 1
ATOM 1546 O O . PRO A 1 186 ? -28.295 1.534 24.919 1.00 94.56 186 PRO A O 1
ATOM 1549 N N . GLU A 1 187 ? -26.583 2.109 26.259 1.00 92.88 187 GLU A N 1
ATOM 1550 C CA . GLU A 1 187 ? -26.468 3.491 25.815 1.00 92.88 187 GLU A CA 1
ATOM 1551 C C . GLU A 1 187 ? -25.024 3.880 25.489 1.00 92.88 187 GLU A C 1
ATOM 1553 O O . GLU A 1 187 ? -24.045 3.250 25.902 1.00 92.88 187 GLU A O 1
ATOM 1558 N N . LYS A 1 188 ? -24.901 4.974 24.743 1.00 93.00 188 LYS A N 1
ATOM 1559 C CA . LYS A 1 188 ? -23.625 5.600 24.425 1.00 93.00 188 LYS A CA 1
ATOM 1560 C C . LYS A 1 188 ? -22.969 6.162 25.689 1.00 93.00 188 LYS A C 1
ATOM 1562 O O . LYS A 1 188 ? -23.619 6.828 26.491 1.00 93.00 188 LYS A O 1
ATOM 1567 N N . ILE A 1 189 ? -21.654 5.998 25.811 1.00 91.12 189 ILE A N 1
ATOM 1568 C CA . ILE A 1 189 ? -20.867 6.661 26.852 1.00 91.12 189 ILE A CA 1
ATOM 1569 C C . ILE A 1 189 ? -20.688 8.139 26.475 1.00 91.12 189 ILE A C 1
ATOM 1571 O O . ILE A 1 189 ? -20.165 8.467 25.408 1.00 91.12 189 ILE A O 1
ATOM 1575 N N . ILE A 1 190 ? -21.151 9.037 27.348 1.00 88.19 190 ILE A N 1
ATOM 1576 C CA . ILE A 1 190 ? -21.068 10.503 27.174 1.00 88.19 190 ILE A CA 1
ATOM 1577 C C . ILE A 1 190 ? -20.004 11.118 28.106 1.00 88.19 190 ILE A C 1
ATOM 1579 O O . ILE A 1 190 ? -19.545 12.234 27.876 1.00 88.19 190 ILE A O 1
ATOM 1583 N N . GLY A 1 191 ? -19.606 10.395 29.157 1.00 81.38 191 GLY A N 1
ATOM 1584 C CA . GLY A 1 191 ? -18.620 10.846 30.139 1.00 81.38 191 GLY A CA 1
ATOM 1585 C C . GLY A 1 191 ? -17.168 10.651 29.698 1.00 81.38 191 GLY A C 1
ATOM 1586 O O . GLY A 1 191 ? -16.880 9.933 28.740 1.00 81.38 191 GLY A O 1
ATOM 1587 N N . ASN A 1 192 ? -16.256 11.272 30.448 1.00 78.25 192 ASN A N 1
ATOM 1588 C CA . ASN A 1 192 ? -14.832 10.962 30.357 1.00 78.25 192 ASN A CA 1
ATOM 1589 C C . ASN A 1 192 ? -14.569 9.585 30.974 1.00 78.25 192 ASN A C 1
ATOM 1591 O O . ASN A 1 192 ? -15.192 9.222 31.974 1.00 78.25 192 ASN A O 1
ATOM 1595 N N . ILE A 1 193 ? -13.641 8.857 30.363 1.00 75.50 193 ILE A N 1
ATOM 1596 C CA . ILE A 1 193 ? -13.159 7.543 30.792 1.00 75.50 193 ILE A CA 1
ATOM 1597 C C . ILE A 1 193 ? -11.727 7.712 31.282 1.00 75.50 193 ILE A C 1
ATOM 1599 O O . ILE A 1 193 ? -10.974 8.439 30.590 1.00 75.50 193 ILE A O 1
#

Organism: NCBI:txid412755

Sequence (193 aa):
FLPEKLFGGLFAGGRCEYFTFVDNYMVFANSIQALSKLIHNFILHKTLYNDIQYREFSDYLSSRSNFFFYLNIPKSPAVFSDYLNAKLQKGLDKQFSILKKLQAFAIQFSSNNSMLYNNVFLKYQSEFKEEAQTVWESLLDTSIQFKPVFVSNHYSLNNEIFIQDQNNNIYLINAAGRILWKIQVPEKIIGNI

Radius of gyration: 23.26 Å; chains: 1; bounding box: 57×39×72 Å

Secondary structure (DSSP, 8-state):
-HHHHHH-GGGTTS---EEEEETTEEEEES-HHHHHHHHHHHHTT-SGGG-HHHHHHHTTS-S--SEEEEEETTT-HHHHHTTS-HHHHHHHHHHHHHHTTEEEEEEEEEEETTEEEEEEEEEE-SSPPPPPP-------SS-BSS--EEEE-TTT--EEEEEEBTTSEEEEE-TTS-EEEEEE-SS---S--

Foldseek 3Di:
DVCCVVPNDVPVPDCWDDWDDDPNDIDTDNDPVVVVVVVVCVVVVVDCCPDPVSVVVCVQPDPDFPDKDKDQLLVPLVVVVVVDDPVVNVVCVVCVVVVLQFGMWMWGWHDDPNDIDIDIDIDGHPDRDDDDDDQAEEDDPAAWPDDWDWDADPPPRATWTWTAHPQQKIFIAGPNRDTPDIDHDPDDDPDDD

pLDDT: mean 89.68, std 5.63, range [69.56, 97.12]